Protein AF-A0A7S1QKB8-F1 (afdb_monomer)

Radius of gyration: 20.3 Å; Cα contacts (8 Å, |Δi|>4): 261; chains: 1; bounding box: 49×47×56 Å

Organism: Neobodo designis (NCBI:txid312471)

Structure (mmCIF, N/CA/C/O backbone):
data_AF-A0A7S1QKB8-F1
#
_entry.id   AF-A0A7S1QKB8-F1
#
loop_
_atom_site.group_PDB
_atom_site.id
_atom_site.type_symbol
_atom_site.label_atom_id
_atom_site.label_alt_id
_atom_site.label_comp_id
_atom_site.label_asym_id
_atom_site.label_entity_id
_atom_site.label_seq_id
_atom_site.pdbx_PDB_ins_code
_atom_site.Cartn_x
_atom_site.Cartn_y
_atom_site.Cartn_z
_atom_site.occupancy
_atom_site.B_iso_or_equiv
_atom_site.auth_seq_id
_atom_site.auth_comp_id
_atom_site.auth_asym_id
_atom_site.auth_atom_id
_atom_site.pdbx_PDB_model_num
ATOM 1 N N . ALA A 1 1 ? -17.100 -0.215 29.763 1.00 61.41 1 ALA A N 1
ATOM 2 C CA . ALA A 1 1 ? -16.813 -0.882 28.473 1.00 61.41 1 ALA A CA 1
ATOM 3 C C . ALA A 1 1 ? -16.589 0.128 27.343 1.00 61.41 1 ALA A C 1
ATOM 5 O O . ALA A 1 1 ? -15.491 0.158 26.810 1.00 61.41 1 ALA A O 1
ATOM 6 N N . ALA A 1 2 ? -17.554 1.006 27.031 1.00 66.56 2 ALA A N 1
ATOM 7 C CA . ALA A 1 2 ? -17.442 1.973 25.924 1.00 66.56 2 ALA A CA 1
ATOM 8 C C . ALA A 1 2 ? -16.214 2.905 25.985 1.00 66.56 2 ALA A C 1
ATOM 10 O O . ALA A 1 2 ? -15.484 3.020 25.007 1.00 66.56 2 ALA A O 1
ATOM 11 N N . GLN A 1 3 ? -15.936 3.510 27.147 1.00 75.00 3 GLN A N 1
ATOM 12 C CA . GLN A 1 3 ? -14.772 4.393 27.328 1.00 75.00 3 GLN A CA 1
ATOM 13 C C . GLN A 1 3 ? -13.430 3.658 27.172 1.00 75.00 3 GLN A C 1
ATOM 15 O O . GLN A 1 3 ? -12.473 4.226 26.660 1.00 75.00 3 GLN A O 1
ATOM 20 N N . PHE A 1 4 ? -13.371 2.382 27.570 1.00 78.75 4 PHE A N 1
ATOM 21 C CA . PHE A 1 4 ? -12.178 1.551 27.406 1.00 78.75 4 PHE A CA 1
ATOM 22 C C . PHE A 1 4 ? -11.935 1.213 25.930 1.00 78.75 4 PHE A C 1
ATOM 24 O O . PHE A 1 4 ? -10.825 1.398 25.445 1.00 78.75 4 PHE A O 1
ATOM 31 N N . GLY A 1 5 ? -12.977 0.799 25.198 1.00 78.62 5 GLY A N 1
ATOM 32 C CA . GLY A 1 5 ? -12.878 0.525 23.761 1.00 78.62 5 GLY A CA 1
ATOM 33 C C . GLY A 1 5 ? -12.417 1.747 22.961 1.00 78.62 5 GLY A C 1
ATOM 34 O O . GLY A 1 5 ? -11.495 1.638 22.158 1.00 78.62 5 GLY A O 1
ATOM 35 N N . ALA A 1 6 ? -12.973 2.927 23.257 1.00 79.81 6 ALA A N 1
ATOM 36 C CA . ALA A 1 6 ? -12.565 4.181 22.622 1.00 79.81 6 ALA A CA 1
ATOM 37 C C . ALA A 1 6 ? -11.101 4.561 22.929 1.00 79.81 6 ALA A C 1
ATOM 39 O O . ALA A 1 6 ? -10.380 5.027 22.045 1.00 79.81 6 ALA A O 1
ATOM 40 N N . ALA A 1 7 ? -10.638 4.340 24.165 1.00 84.19 7 ALA A N 1
ATOM 41 C CA . ALA A 1 7 ? -9.249 4.592 24.545 1.00 84.19 7 ALA A CA 1
ATOM 42 C C . ALA A 1 7 ? -8.274 3.644 23.825 1.00 84.19 7 ALA A C 1
ATOM 44 O O . ALA A 1 7 ? -7.260 4.094 23.293 1.00 84.19 7 ALA A O 1
ATOM 45 N N . VAL A 1 8 ? -8.606 2.348 23.759 1.00 86.31 8 VAL A N 1
ATOM 46 C CA . VAL A 1 8 ? -7.821 1.339 23.026 1.00 86.31 8 VAL A CA 1
ATOM 47 C C . VAL A 1 8 ? -7.731 1.703 21.548 1.00 86.31 8 VAL A C 1
ATOM 49 O O . VAL A 1 8 ? -6.644 1.695 20.978 1.00 86.31 8 VAL A O 1
ATOM 52 N N . GLU A 1 9 ? -8.852 2.071 20.933 1.00 85.69 9 GLU A N 1
ATOM 53 C CA . GLU A 1 9 ? -8.888 2.447 19.524 1.00 85.69 9 GLU A CA 1
ATOM 54 C C . GLU A 1 9 ? -8.059 3.701 19.228 1.00 85.69 9 GLU A C 1
ATOM 56 O O . GLU A 1 9 ? -7.285 3.711 18.274 1.00 85.69 9 GLU A O 1
ATOM 61 N N . THR A 1 10 ? -8.153 4.728 20.073 1.00 87.75 10 THR A N 1
ATOM 62 C CA . THR A 1 10 ? -7.391 5.975 19.901 1.00 87.75 10 THR A CA 1
ATOM 63 C C . THR A 1 10 ? -5.882 5.741 20.014 1.00 87.75 10 THR A C 1
ATOM 65 O O . THR A 1 10 ? -5.106 6.365 19.294 1.00 87.75 10 THR A O 1
ATOM 68 N N . LEU A 1 11 ? -5.456 4.822 20.886 1.00 88.62 11 LEU A N 1
ATOM 69 C CA . LEU A 1 11 ? -4.048 4.455 21.042 1.00 88.62 11 LEU A CA 1
ATOM 70 C C . LEU A 1 11 ? -3.543 3.604 19.865 1.00 88.62 11 LEU A C 1
ATOM 72 O O . LEU A 1 11 ? -2.417 3.778 19.403 1.00 88.62 11 LEU A O 1
ATOM 76 N N . TYR A 1 12 ? -4.370 2.672 19.386 1.00 90.94 12 TYR A N 1
ATOM 77 C CA . TYR A 1 12 ? -3.955 1.664 18.412 1.00 90.94 12 TYR A CA 1
ATOM 78 C C . TYR A 1 12 ? -4.098 2.126 16.953 1.00 90.94 12 TYR A C 1
ATOM 80 O O . TYR A 1 12 ? -3.331 1.701 16.088 1.00 90.94 12 TYR A O 1
ATOM 88 N N . ALA A 1 13 ? -5.048 3.018 16.655 1.00 90.50 13 ALA A N 1
ATOM 89 C CA . ALA A 1 13 ? -5.301 3.492 15.295 1.00 90.50 13 ALA A CA 1
ATOM 90 C C . ALA A 1 13 ? -4.084 4.172 14.634 1.00 90.50 13 ALA A C 1
ATOM 92 O O . ALA A 1 13 ? -3.812 3.836 13.478 1.00 90.50 13 ALA A O 1
ATOM 93 N N . PRO A 1 14 ? -3.294 5.035 15.310 1.00 92.38 14 PRO A N 1
ATOM 94 C CA . PRO A 1 14 ? -2.086 5.616 14.719 1.00 92.38 14 PRO A CA 1
ATOM 95 C C . PRO A 1 14 ? -1.031 4.565 14.372 1.00 92.38 14 PRO A C 1
ATOM 97 O O . PRO A 1 14 ? -0.435 4.623 13.296 1.00 92.38 14 PRO A O 1
ATOM 100 N N . LEU A 1 15 ? -0.843 3.571 15.249 1.00 92.88 15 LEU A N 1
ATOM 101 C CA . LEU A 1 15 ? 0.088 2.466 15.024 1.00 92.88 15 LEU A CA 1
ATOM 102 C C . LEU A 1 15 ? -0.322 1.652 13.793 1.00 92.88 15 LEU A C 1
ATOM 104 O O . LEU A 1 15 ? 0.501 1.397 12.917 1.00 92.88 15 LEU A O 1
ATOM 108 N N . LEU A 1 16 ? -1.605 1.294 13.696 1.00 92.19 16 LEU A N 1
ATOM 109 C CA . LEU A 1 16 ? -2.135 0.534 12.567 1.00 92.19 16 LEU A CA 1
ATOM 110 C C . LEU A 1 16 ? -2.110 1.341 11.260 1.00 92.19 16 LEU A C 1
ATOM 112 O O . LEU A 1 16 ? -1.826 0.781 10.203 1.00 92.19 16 LEU A O 1
ATOM 116 N N . THR A 1 17 ? -2.357 2.651 11.325 1.00 93.75 17 THR A N 1
ATOM 117 C CA . THR A 1 17 ? -2.274 3.571 10.177 1.00 93.75 17 THR A CA 1
ATOM 118 C C . THR A 1 17 ? -0.847 3.620 9.634 1.00 93.75 17 THR A C 1
ATOM 120 O O . THR A 1 17 ? -0.633 3.406 8.440 1.00 93.75 17 THR A O 1
ATOM 123 N N . LEU A 1 18 ? 0.142 3.831 10.508 1.00 93.50 18 LEU A N 1
ATOM 124 C CA . LEU A 1 18 ? 1.553 3.856 10.123 1.00 93.50 18 LEU A CA 1
ATOM 125 C C . LEU A 1 18 ? 2.015 2.498 9.583 1.00 93.50 18 LEU A C 1
ATOM 127 O O . LEU A 1 18 ? 2.638 2.440 8.523 1.00 93.50 18 LEU A O 1
ATOM 131 N N . TYR A 1 19 ? 1.668 1.407 10.272 1.00 93.56 19 TYR A N 1
ATOM 132 C CA . TYR A 1 19 ? 1.969 0.050 9.818 1.00 93.56 19 TYR A CA 1
ATOM 133 C C . TYR A 1 19 ? 1.382 -0.218 8.428 1.00 93.56 19 TYR A C 1
ATOM 135 O O . TYR A 1 19 ? 2.083 -0.742 7.563 1.00 93.56 19 TYR A O 1
ATOM 143 N N . THR A 1 20 ? 0.129 0.176 8.189 1.00 94.12 20 THR A N 1
ATOM 144 C CA . THR A 1 20 ? -0.532 -0.016 6.893 1.00 94.12 20 THR A CA 1
ATOM 145 C C . THR A 1 20 ? 0.195 0.754 5.795 1.00 94.12 20 THR A C 1
ATOM 147 O O . THR A 1 20 ? 0.503 0.172 4.762 1.00 94.12 20 THR A O 1
ATOM 150 N N . LEU A 1 21 ? 0.551 2.023 6.026 1.00 93.62 21 LEU A N 1
ATOM 151 C CA . LEU A 1 21 ? 1.301 2.824 5.050 1.00 93.62 21 LEU A CA 1
ATOM 152 C C . LEU A 1 21 ? 2.631 2.173 4.671 1.00 93.62 21 LEU A C 1
ATOM 154 O O . LEU A 1 21 ? 2.908 1.976 3.489 1.00 93.62 21 LEU A O 1
ATOM 158 N N . VAL A 1 22 ? 3.433 1.806 5.673 1.00 91.81 22 VAL A N 1
ATOM 159 C CA . VAL A 1 22 ? 4.754 1.202 5.454 1.00 91.81 22 VAL A CA 1
ATOM 160 C C . VAL A 1 22 ? 4.622 -0.145 4.751 1.00 91.81 22 VAL A C 1
ATOM 162 O O . VAL A 1 22 ? 5.329 -0.405 3.777 1.00 91.81 22 VAL A O 1
ATOM 165 N N . THR A 1 23 ? 3.704 -0.994 5.212 1.00 91.25 23 THR A N 1
ATOM 166 C CA . THR A 1 23 ? 3.543 -2.358 4.698 1.00 91.25 23 THR A CA 1
ATOM 167 C C . THR A 1 23 ? 3.002 -2.359 3.279 1.00 91.25 23 THR A C 1
ATOM 169 O O . THR A 1 23 ? 3.515 -3.099 2.447 1.00 91.25 23 THR A O 1
ATOM 172 N N . VAL A 1 24 ? 2.013 -1.517 2.970 1.00 92.50 24 VAL A N 1
ATOM 173 C CA . VAL A 1 24 ? 1.445 -1.424 1.620 1.00 92.50 24 VAL A CA 1
ATOM 174 C C . VAL A 1 24 ? 2.463 -0.842 0.646 1.00 92.50 24 VAL A C 1
ATOM 176 O O . VAL A 1 24 ? 2.688 -1.435 -0.405 1.00 92.50 24 VAL A O 1
ATOM 179 N N . ALA A 1 25 ? 3.141 0.254 1.001 1.00 9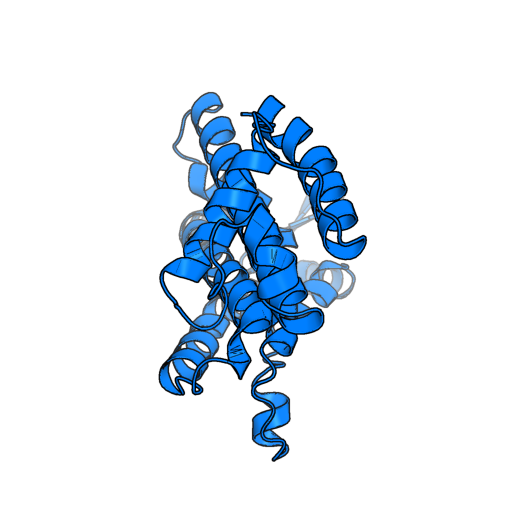1.88 25 ALA A N 1
ATOM 180 C CA . ALA A 1 25 ? 4.175 0.833 0.145 1.00 91.88 25 ALA A CA 1
ATOM 181 C C . ALA A 1 25 ? 5.311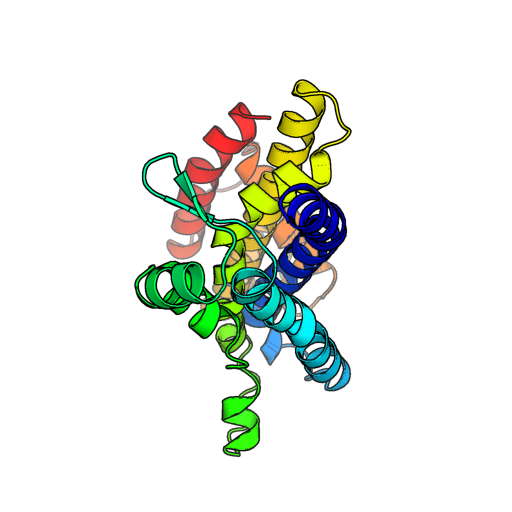 -0.168 -0.128 1.00 91.88 25 ALA A C 1
ATOM 183 O O . ALA A 1 25 ? 5.737 -0.341 -1.270 1.00 91.88 25 ALA A O 1
ATOM 184 N N . THR A 1 26 ? 5.749 -0.879 0.914 1.00 89.75 26 THR A N 1
ATOM 185 C CA . THR A 1 26 ? 6.796 -1.902 0.805 1.00 89.75 26 THR A CA 1
ATOM 186 C C . THR A 1 26 ? 6.323 -3.103 -0.011 1.00 89.75 26 THR A C 1
ATOM 188 O O . THR A 1 26 ? 7.080 -3.604 -0.834 1.00 89.75 26 THR A O 1
ATOM 191 N N . ALA A 1 27 ? 5.077 -3.551 0.159 1.00 89.50 27 ALA A N 1
ATOM 192 C CA . ALA A 1 27 ? 4.502 -4.640 -0.626 1.00 89.50 27 ALA A CA 1
ATOM 193 C C . ALA A 1 27 ? 4.426 -4.289 -2.118 1.00 89.50 27 ALA A C 1
ATOM 195 O O . ALA A 1 27 ? 4.819 -5.105 -2.946 1.00 89.50 27 ALA A O 1
ATOM 196 N N . CYS A 1 28 ? 3.990 -3.074 -2.467 1.00 91.31 28 CYS A N 1
ATOM 197 C CA . CYS A 1 28 ? 3.972 -2.603 -3.854 1.00 91.31 28 CYS A CA 1
ATOM 198 C C . CYS A 1 28 ? 5.380 -2.556 -4.453 1.00 91.31 28 CYS A C 1
ATOM 200 O O . CYS A 1 28 ? 5.601 -3.043 -5.562 1.00 91.31 28 CYS A O 1
ATOM 202 N N . TYR A 1 29 ? 6.341 -2.023 -3.698 1.00 90.00 29 TYR A N 1
ATOM 203 C CA . TYR A 1 29 ? 7.729 -1.944 -4.137 1.00 90.00 29 TYR A CA 1
ATOM 204 C C . TYR A 1 29 ? 8.347 -3.335 -4.332 1.00 90.00 29 TYR A C 1
ATOM 206 O O . TYR A 1 29 ? 8.915 -3.616 -5.384 1.00 90.00 29 TYR A O 1
ATOM 214 N N . LEU A 1 30 ? 8.188 -4.243 -3.364 1.00 86.88 30 LEU A N 1
ATOM 215 C CA . LEU A 1 30 ? 8.680 -5.619 -3.472 1.00 86.88 30 LEU A CA 1
ATOM 216 C C . LEU A 1 30 ? 7.989 -6.388 -4.602 1.00 86.88 30 LEU A C 1
ATOM 218 O O . LEU A 1 30 ? 8.645 -7.164 -5.290 1.00 86.88 30 LEU A O 1
ATOM 222 N N . ALA A 1 31 ? 6.698 -6.162 -4.847 1.00 87.19 31 ALA A N 1
ATOM 223 C CA . ALA A 1 31 ? 6.019 -6.745 -5.999 1.00 87.19 31 ALA A CA 1
ATOM 224 C C . ALA A 1 31 ? 6.639 -6.279 -7.325 1.00 87.19 31 ALA A C 1
ATOM 226 O O . ALA A 1 31 ? 6.756 -7.079 -8.253 1.00 87.19 31 ALA A O 1
ATOM 227 N N . ALA A 1 32 ? 7.070 -5.017 -7.399 1.00 89.00 32 ALA A N 1
ATOM 228 C CA . ALA A 1 32 ? 7.657 -4.440 -8.600 1.00 89.00 32 ALA A CA 1
ATOM 229 C C . ALA A 1 32 ? 9.114 -4.853 -8.851 1.00 89.00 32 ALA A C 1
ATOM 231 O O . ALA A 1 32 ? 9.460 -5.212 -9.976 1.00 89.00 32 ALA A O 1
ATOM 232 N N . VAL A 1 33 ? 9.962 -4.799 -7.819 1.00 87.19 33 VAL A N 1
ATOM 233 C CA . VAL A 1 33 ? 11.425 -4.937 -7.962 1.00 87.19 33 VAL A CA 1
ATOM 234 C C . VAL A 1 33 ? 12.065 -5.933 -6.989 1.00 87.19 33 VAL A C 1
ATOM 236 O O . VAL A 1 33 ? 13.287 -6.028 -6.927 1.00 87.19 33 VAL A O 1
ATOM 239 N N . GLY A 1 34 ? 11.274 -6.679 -6.213 1.00 77.38 34 GLY A N 1
ATOM 240 C CA . GLY A 1 34 ? 11.772 -7.538 -5.130 1.00 77.38 34 GLY A CA 1
ATOM 241 C C . GLY A 1 34 ? 12.642 -8.720 -5.568 1.00 77.38 34 GLY A C 1
ATOM 242 O O . GLY A 1 34 ? 13.366 -9.262 -4.744 1.00 77.38 34 GLY A O 1
ATOM 243 N N . ASP A 1 35 ? 12.607 -9.094 -6.843 1.00 77.25 35 ASP A N 1
ATOM 244 C CA . ASP A 1 35 ? 13.468 -10.114 -7.452 1.00 77.25 35 ASP A CA 1
ATOM 245 C C . ASP A 1 35 ? 14.702 -9.534 -8.163 1.00 77.25 35 ASP A C 1
ATOM 247 O O . ASP A 1 35 ? 15.571 -10.288 -8.594 1.00 77.25 35 ASP A O 1
ATOM 251 N N . LEU A 1 36 ? 14.786 -8.206 -8.288 1.00 74.94 36 LEU A N 1
ATOM 252 C CA . LEU A 1 36 ? 15.937 -7.508 -8.868 1.00 74.94 36 LEU A CA 1
ATOM 253 C C . LEU A 1 36 ? 17.012 -7.203 -7.822 1.00 74.94 36 LEU A C 1
ATOM 255 O O . LEU A 1 36 ? 18.189 -7.083 -8.155 1.00 74.94 36 LEU A O 1
ATOM 259 N N . ASP A 1 37 ? 16.611 -7.050 -6.562 1.00 71.19 37 ASP A N 1
ATOM 260 C CA . ASP A 1 37 ? 17.528 -6.885 -5.442 1.00 71.19 37 ASP A CA 1
ATOM 261 C C . ASP A 1 37 ? 17.771 -8.236 -4.751 1.00 71.19 37 ASP A C 1
ATOM 263 O O . ASP A 1 37 ? 16.839 -9.031 -4.607 1.00 71.19 37 ASP A O 1
ATOM 267 N N . PRO A 1 38 ? 18.996 -8.511 -4.264 1.00 64.75 38 PRO A N 1
ATOM 268 C CA . PRO A 1 38 ? 19.230 -9.690 -3.444 1.00 64.75 38 PRO A CA 1
ATOM 269 C C . PRO A 1 38 ? 18.310 -9.651 -2.214 1.00 64.75 38 PRO A C 1
ATOM 271 O O . PRO A 1 38 ? 18.172 -8.590 -1.591 1.00 64.75 38 PRO A O 1
ATOM 274 N N . PRO A 1 39 ? 17.688 -10.784 -1.834 1.00 64.25 39 PRO A N 1
ATOM 275 C CA . PRO A 1 39 ? 16.754 -10.816 -0.723 1.00 64.25 39 PRO A CA 1
ATOM 276 C C . PRO A 1 39 ? 17.467 -10.393 0.561 1.00 64.25 39 PRO A C 1
ATOM 278 O O . PRO A 1 39 ? 18.337 -11.093 1.082 1.00 64.25 39 PRO A O 1
ATOM 281 N N . VAL A 1 40 ? 17.080 -9.239 1.103 1.00 67.25 40 VAL A N 1
ATOM 282 C CA . VAL A 1 40 ? 17.522 -8.816 2.430 1.00 67.25 40 VAL A CA 1
ATOM 283 C C . VAL A 1 40 ? 16.716 -9.635 3.432 1.00 67.25 40 VAL A C 1
ATOM 285 O O . VAL A 1 40 ? 15.615 -9.248 3.810 1.00 67.25 40 VAL A O 1
ATOM 288 N N . GLN A 1 41 ? 17.238 -10.790 3.852 1.00 69.50 41 GLN A N 1
ATOM 289 C CA . GLN A 1 41 ? 16.569 -11.678 4.819 1.00 69.50 41 GLN A CA 1
ATOM 290 C C . GLN A 1 41 ? 16.086 -10.918 6.069 1.00 69.50 41 GLN A C 1
ATOM 292 O O . GLN A 1 41 ? 14.993 -11.171 6.572 1.00 69.50 41 GLN A O 1
ATOM 297 N N . GLY A 1 42 ? 16.853 -9.916 6.517 1.00 73.62 42 GLY A N 1
ATOM 298 C CA . GLY A 1 42 ? 16.467 -9.034 7.621 1.00 73.62 42 GLY A CA 1
ATOM 299 C C . GLY A 1 42 ? 15.181 -8.236 7.370 1.00 73.62 42 GLY A C 1
ATOM 300 O O . GLY A 1 42 ? 14.407 -8.043 8.302 1.00 73.62 42 GLY A O 1
ATOM 301 N N . LEU A 1 43 ? 14.903 -7.827 6.127 1.00 77.38 43 LEU A N 1
ATOM 302 C CA . LEU A 1 43 ? 13.659 -7.142 5.767 1.00 77.38 43 LEU A CA 1
ATOM 303 C C . LEU A 1 43 ? 12.463 -8.094 5.862 1.00 77.38 43 LEU A C 1
ATOM 305 O O . LEU A 1 43 ? 11.441 -7.718 6.424 1.00 77.38 43 LEU A O 1
ATOM 309 N N . VAL A 1 44 ? 12.595 -9.331 5.374 1.00 74.00 44 VAL A N 1
ATOM 310 C CA . VAL A 1 44 ? 11.524 -10.342 5.457 1.00 74.00 44 VAL A CA 1
ATOM 311 C C . VAL A 1 44 ? 11.179 -10.643 6.916 1.00 74.00 44 VAL A C 1
ATOM 313 O O . VAL A 1 44 ? 10.008 -10.618 7.290 1.00 74.00 44 VAL A O 1
ATOM 316 N N . ILE A 1 45 ? 12.196 -10.845 7.762 1.00 77.38 45 ILE A N 1
ATOM 317 C CA . ILE A 1 45 ? 12.014 -11.089 9.201 1.00 77.38 45 ILE A CA 1
ATOM 318 C C . ILE A 1 45 ? 11.379 -9.874 9.887 1.00 77.38 45 ILE A C 1
ATOM 320 O O . ILE A 1 45 ? 10.437 -10.036 10.662 1.00 77.38 45 ILE A O 1
ATOM 324 N N . ALA A 1 46 ? 11.852 -8.658 9.595 1.00 82.62 46 ALA A N 1
ATOM 325 C CA . ALA A 1 46 ? 11.289 -7.436 10.166 1.00 82.62 46 ALA A CA 1
ATOM 326 C C . ALA A 1 46 ? 9.815 -7.259 9.777 1.00 82.62 46 ALA A C 1
ATOM 328 O O . ALA A 1 46 ? 8.979 -6.976 10.630 1.00 82.62 46 ALA A O 1
ATOM 329 N N . LEU A 1 47 ? 9.477 -7.483 8.506 1.00 82.12 47 LEU A N 1
ATOM 330 C CA . LEU A 1 47 ? 8.102 -7.400 8.025 1.00 82.12 47 LEU A CA 1
ATOM 331 C C . LEU A 1 47 ? 7.208 -8.489 8.634 1.00 82.12 47 LEU A C 1
ATOM 333 O O . LEU A 1 47 ? 6.067 -8.207 8.983 1.00 82.12 47 LEU A O 1
ATOM 337 N N . PHE A 1 48 ? 7.716 -9.711 8.807 1.00 82.69 48 PHE A N 1
ATOM 338 C CA . PHE A 1 48 ? 6.997 -10.776 9.508 1.00 82.69 48 PHE A CA 1
ATOM 339 C C . PHE A 1 48 ? 6.748 -10.425 10.983 1.00 82.69 48 PHE A C 1
ATOM 341 O O . PHE A 1 48 ? 5.645 -10.616 11.487 1.00 82.69 48 PHE A O 1
ATOM 348 N N . ALA A 1 49 ? 7.735 -9.848 11.675 1.00 86.50 49 ALA A N 1
ATOM 349 C CA . ALA A 1 49 ? 7.560 -9.381 13.049 1.00 86.50 49 ALA A CA 1
ATOM 350 C C . ALA A 1 49 ? 6.502 -8.267 13.148 1.00 86.50 49 ALA A C 1
ATOM 352 O O . ALA A 1 49 ? 5.726 -8.227 14.103 1.00 86.50 49 ALA A O 1
ATOM 353 N N . LEU A 1 50 ? 6.430 -7.386 12.146 1.00 88.19 50 LEU A N 1
ATOM 354 C CA . LEU A 1 50 ? 5.418 -6.332 12.089 1.00 88.19 50 LEU A CA 1
ATOM 355 C C . LEU A 1 50 ? 3.998 -6.870 11.837 1.00 88.19 50 LEU A C 1
ATOM 357 O O . LEU A 1 50 ? 3.042 -6.236 12.279 1.00 88.19 50 LEU A O 1
ATOM 361 N N . ASP A 1 51 ? 3.830 -8.051 11.230 1.00 89.19 51 ASP A N 1
ATOM 362 C CA . ASP A 1 51 ? 2.512 -8.682 11.026 1.00 89.19 51 ASP A CA 1
ATOM 363 C C . ASP A 1 51 ? 1.805 -9.063 12.349 1.00 89.19 51 ASP A C 1
ATOM 365 O O . ASP A 1 51 ? 0.597 -9.316 12.368 1.00 89.19 51 ASP A O 1
ATOM 369 N N . VAL A 1 52 ? 2.502 -9.004 13.491 1.00 90.62 52 VAL A N 1
ATOM 370 C CA . VAL A 1 52 ? 1.885 -9.098 14.828 1.00 90.62 52 VAL A CA 1
ATOM 371 C C . VAL A 1 52 ? 0.914 -7.934 15.092 1.00 90.62 52 VAL A C 1
ATOM 373 O O . VAL A 1 52 ? -0.085 -8.108 15.795 1.00 90.62 52 VAL A O 1
ATOM 376 N N . ILE A 1 53 ? 1.151 -6.756 14.501 1.00 92.06 53 ILE A N 1
ATOM 377 C CA . ILE A 1 53 ? 0.294 -5.570 14.652 1.00 92.06 53 ILE A CA 1
ATOM 378 C C . ILE A 1 53 ? -1.130 -5.850 14.137 1.00 92.06 53 ILE A C 1
ATOM 380 O O . ILE A 1 53 ? -2.064 -5.853 14.946 1.00 92.06 53 ILE A O 1
ATOM 384 N N . PRO A 1 54 ? -1.358 -6.159 12.846 1.00 90.94 54 PRO A N 1
ATOM 385 C CA . PRO A 1 54 ? -2.706 -6.423 12.349 1.00 90.94 54 PRO A CA 1
ATOM 386 C C . PRO A 1 54 ? -3.325 -7.676 12.986 1.00 90.94 54 PRO A C 1
ATOM 388 O O . PRO A 1 54 ? -4.543 -7.730 13.154 1.00 90.94 54 PRO A O 1
ATOM 391 N N . LEU A 1 55 ? -2.519 -8.663 13.403 1.00 92.62 55 LEU A N 1
ATOM 392 C CA . LEU A 1 55 ? -3.028 -9.830 14.126 1.00 92.62 55 LEU A CA 1
ATOM 393 C C . LEU A 1 55 ? -3.641 -9.416 15.470 1.00 92.62 55 LEU A C 1
ATOM 395 O O . LEU A 1 55 ? -4.771 -9.785 15.792 1.00 92.62 55 LEU A O 1
ATOM 399 N N . SER A 1 56 ? -2.921 -8.603 16.244 1.00 92.06 56 SER A N 1
ATOM 400 C CA . SER A 1 56 ? -3.439 -8.085 17.511 1.00 92.06 56 SER A CA 1
ATOM 401 C C . SER A 1 56 ? -4.623 -7.132 17.313 1.00 92.06 56 SER A C 1
ATOM 403 O O . SER A 1 56 ? -5.550 -7.161 18.119 1.00 92.06 56 SER A O 1
ATOM 405 N N . TRP A 1 57 ? -4.687 -6.389 16.202 1.00 90.94 57 TRP A N 1
ATOM 406 C CA . TRP A 1 57 ? -5.880 -5.622 15.827 1.00 90.94 57 TRP A CA 1
ATOM 407 C C . TRP A 1 57 ? -7.122 -6.509 15.653 1.00 90.94 57 TRP A C 1
ATOM 409 O O . TRP A 1 57 ? -8.187 -6.197 16.188 1.00 90.94 57 TRP A O 1
ATOM 419 N N . VAL A 1 58 ? -7.001 -7.642 14.956 1.00 90.81 58 VAL A N 1
ATOM 420 C CA . VAL A 1 58 ? -8.104 -8.607 14.805 1.00 90.81 58 VAL A CA 1
ATOM 421 C C . VAL A 1 58 ? -8.543 -9.172 16.156 1.00 90.81 58 VAL A C 1
ATOM 423 O O . VAL A 1 58 ? -9.742 -9.246 16.434 1.00 90.81 58 VAL A O 1
ATOM 426 N N . LEU A 1 59 ? -7.595 -9.495 17.038 1.00 90.56 59 LEU A N 1
AT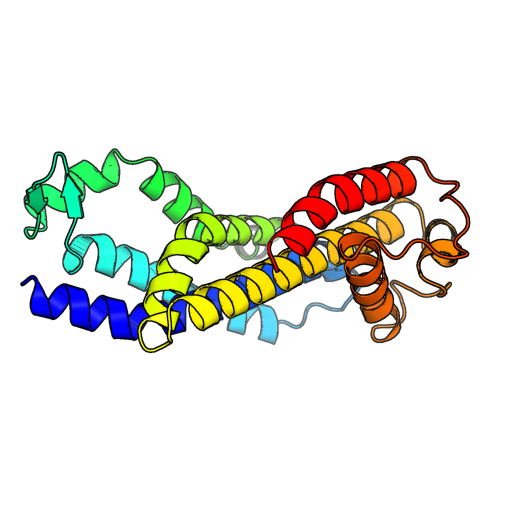OM 427 C CA . LEU A 1 59 ? -7.916 -9.933 18.398 1.00 90.56 59 LEU A CA 1
ATOM 428 C C . LEU A 1 59 ? -8.672 -8.851 19.183 1.00 90.56 59 LEU A C 1
ATOM 430 O O . LEU A 1 59 ? -9.679 -9.154 19.828 1.00 90.56 59 LEU A O 1
ATOM 434 N N . LEU A 1 60 ? -8.242 -7.589 19.098 1.00 88.88 60 LEU A N 1
ATOM 435 C CA . LEU A 1 60 ? -8.906 -6.454 19.748 1.00 88.88 60 LEU A CA 1
ATOM 436 C C . LEU A 1 60 ? -10.318 -6.211 19.198 1.00 88.88 60 LEU A C 1
ATOM 438 O O . LEU A 1 60 ? -11.235 -5.974 19.987 1.00 88.88 60 LEU A O 1
ATOM 442 N N . LYS A 1 61 ? -10.533 -6.361 17.882 1.00 85.62 61 LYS A N 1
ATOM 443 C CA . LYS A 1 61 ? -11.866 -6.281 17.250 1.00 85.62 61 LYS A CA 1
ATOM 444 C C . LYS A 1 61 ? -12.871 -7.261 17.848 1.00 85.62 61 LYS A C 1
ATOM 446 O O . LYS A 1 61 ? -14.046 -6.933 17.968 1.00 85.62 61 LYS A O 1
ATOM 451 N N . VAL A 1 62 ? -12.418 -8.454 18.222 1.00 85.31 62 VAL A N 1
ATOM 452 C CA . VAL A 1 62 ? -13.280 -9.506 18.779 1.00 85.31 62 VAL A CA 1
ATOM 453 C C . VAL A 1 62 ? -13.455 -9.371 20.295 1.00 85.31 62 VAL A C 1
ATOM 455 O O . VAL A 1 62 ? -14.480 -9.790 20.835 1.00 85.31 62 VAL A O 1
ATOM 458 N N . THR A 1 63 ? -12.455 -8.836 20.999 1.00 83.56 63 THR A N 1
ATOM 459 C CA . THR A 1 63 ? -12.388 -8.894 22.470 1.00 83.56 63 THR A CA 1
ATOM 460 C C . THR A 1 63 ? -12.700 -7.585 23.181 1.00 83.56 63 THR A C 1
ATOM 462 O O . THR A 1 63 ? -13.216 -7.633 24.296 1.00 83.56 63 THR A O 1
ATOM 465 N N . ALA A 1 64 ? -12.385 -6.439 22.577 1.00 77.50 64 ALA A N 1
ATOM 466 C CA . ALA A 1 64 ? -12.322 -5.160 23.284 1.00 77.50 64 ALA A CA 1
ATOM 467 C C . ALA A 1 64 ? -13.059 -4.010 22.582 1.00 77.50 64 ALA A C 1
ATOM 469 O O . ALA A 1 64 ? -13.423 -3.039 23.250 1.00 77.50 64 ALA A O 1
ATOM 470 N N . LEU A 1 65 ? -13.276 -4.092 21.266 1.00 77.88 65 LEU A N 1
ATOM 471 C CA . LEU A 1 65 ? -13.878 -3.001 20.502 1.00 77.88 65 LEU A CA 1
ATOM 472 C C . LEU A 1 65 ? -15.403 -3.144 20.392 1.00 77.88 65 LEU A C 1
ATOM 474 O O . LEU A 1 65 ? -15.900 -4.228 20.074 1.00 77.88 65 LEU A O 1
ATOM 478 N N . PRO A 1 66 ? -16.158 -2.059 20.644 1.00 75.69 66 PRO A N 1
ATOM 479 C CA . PRO A 1 66 ? -17.598 -2.062 20.451 1.00 75.69 66 PRO A CA 1
ATOM 480 C C . PRO A 1 66 ? -17.952 -2.170 18.964 1.00 75.69 66 PRO A C 1
ATOM 482 O O . PRO A 1 66 ? -17.251 -1.629 18.111 1.00 75.69 66 PRO A O 1
ATOM 485 N N . ARG A 1 67 ? -19.070 -2.832 18.648 1.00 73.81 67 ARG A N 1
ATOM 486 C CA . ARG A 1 67 ? -19.613 -2.875 17.280 1.00 73.81 67 ARG A CA 1
ATOM 487 C C . ARG A 1 67 ? -21.017 -2.323 17.221 1.00 73.81 67 ARG A C 1
ATOM 489 O O . ARG A 1 67 ? -21.891 -2.799 17.938 1.00 73.81 67 ARG A O 1
ATOM 496 N N . GLU A 1 68 ? -21.245 -1.388 16.313 1.00 74.38 68 GLU A N 1
ATOM 497 C CA . GLU A 1 68 ? -22.593 -0.944 15.991 1.00 74.38 68 GLU A CA 1
ATOM 498 C C . GLU A 1 68 ? -23.274 -1.943 15.045 1.00 74.38 68 GLU A C 1
ATOM 500 O O . GLU A 1 68 ? -22.691 -2.414 14.067 1.00 74.38 68 GLU A O 1
ATOM 505 N N . HIS A 1 69 ? -24.514 -2.307 15.355 1.00 69.69 69 HIS A N 1
ATOM 506 C CA . HIS A 1 69 ? -25.352 -3.144 14.509 1.00 69.69 69 HIS A CA 1
ATOM 507 C C . HIS A 1 69 ? -26.813 -2.737 14.680 1.00 69.69 69 HIS A C 1
ATOM 509 O O . HIS A 1 69 ? -27.348 -2.809 15.787 1.00 69.69 69 HIS A O 1
ATOM 515 N N . ASN A 1 70 ? -27.459 -2.328 13.586 1.00 72.00 70 ASN A N 1
ATOM 516 C CA . ASN A 1 70 ? -28.838 -1.825 13.579 1.00 72.00 70 ASN A CA 1
ATOM 517 C C . ASN A 1 70 ? -29.069 -0.695 14.606 1.00 72.00 70 ASN A C 1
ATOM 519 O O . ASN A 1 70 ? -30.081 -0.690 15.298 1.00 72.00 70 ASN A O 1
ATOM 523 N N . GLY A 1 71 ? -28.104 0.223 14.755 1.00 72.94 71 GLY A N 1
ATOM 524 C CA . GLY A 1 71 ? -28.170 1.333 15.717 1.00 72.94 71 GLY A CA 1
ATOM 525 C C . GLY A 1 71 ? -27.910 0.949 17.180 1.00 72.94 71 GLY A C 1
ATOM 526 O O . GLY A 1 71 ? -27.955 1.808 18.058 1.00 72.94 71 GLY A O 1
ATOM 527 N N . HIS A 1 72 ? -27.621 -0.324 17.469 1.00 74.12 72 HIS A N 1
ATOM 528 C CA . HIS A 1 72 ? -27.247 -0.786 18.804 1.00 74.12 72 HIS A CA 1
ATOM 529 C C . HIS A 1 72 ? -25.750 -1.068 18.889 1.00 74.12 72 HIS A C 1
ATOM 531 O O . HIS A 1 72 ? -25.193 -1.786 18.057 1.00 74.12 72 HIS A O 1
ATOM 537 N N . VAL A 1 73 ? -25.105 -0.547 19.933 1.00 77.25 73 VAL A N 1
ATOM 538 C CA . VAL A 1 73 ? -23.692 -0.810 20.211 1.00 77.25 73 VAL A CA 1
ATOM 539 C C . VAL A 1 73 ? -23.568 -2.072 21.061 1.00 77.25 73 VAL A C 1
ATOM 541 O O . VAL A 1 73 ? -24.027 -2.119 22.200 1.00 77.25 73 VAL A O 1
ATOM 544 N N . LEU A 1 74 ? -22.942 -3.101 20.498 1.00 77.62 74 LEU A N 1
ATOM 545 C CA . LEU A 1 74 ? -22.609 -4.342 21.182 1.00 77.62 74 LEU A CA 1
ATOM 546 C C . LEU A 1 74 ? -21.287 -4.204 21.926 1.00 77.62 74 LEU A C 1
ATOM 548 O O . LEU A 1 74 ? -20.306 -3.708 21.371 1.00 77.62 74 LEU A O 1
ATOM 552 N N . PHE A 1 75 ? -21.247 -4.732 23.148 1.00 73.31 75 PHE A N 1
ATOM 553 C CA . PHE A 1 75 ? -20.053 -4.715 23.996 1.00 73.31 75 PHE A CA 1
ATOM 554 C C . PHE A 1 75 ? -19.598 -6.109 24.431 1.00 73.31 75 PHE A C 1
ATOM 556 O O . PHE A 1 75 ? -18.481 -6.253 24.925 1.00 73.31 75 PHE A O 1
ATOM 563 N N . THR A 1 76 ? -20.444 -7.137 24.292 1.00 77.25 76 THR A N 1
ATOM 564 C CA . THR A 1 76 ? -20.116 -8.479 24.778 1.00 77.25 76 THR A CA 1
ATOM 565 C C . THR A 1 76 ? -19.504 -9.336 23.674 1.00 77.25 76 THR A C 1
ATOM 567 O O . THR A 1 76 ? -19.990 -9.394 22.543 1.00 77.25 76 THR A O 1
ATOM 570 N N . ARG A 1 77 ? -18.438 -10.070 24.012 1.00 78.12 77 ARG A N 1
ATOM 571 C CA . ARG A 1 77 ? -17.754 -10.980 23.078 1.00 78.12 77 ARG A CA 1
ATOM 572 C C . ARG A 1 77 ? -18.702 -12.018 22.464 1.00 78.12 77 ARG A C 1
ATOM 574 O O . ARG A 1 77 ? -18.551 -12.359 21.293 1.00 78.12 77 ARG A O 1
ATOM 581 N N . ALA A 1 78 ? -19.671 -12.501 23.246 1.00 83.44 78 ALA A N 1
ATOM 582 C CA . ALA A 1 78 ? -20.655 -13.494 22.815 1.00 83.44 78 ALA A CA 1
ATOM 583 C C . ALA A 1 78 ? -21.549 -12.986 21.670 1.00 83.44 78 ALA A C 1
ATOM 585 O O . ALA A 1 78 ? -21.964 -13.773 20.824 1.00 83.44 78 ALA A O 1
ATOM 586 N N . GLU A 1 79 ? -21.801 -11.678 21.605 1.00 82.56 79 GLU A N 1
ATOM 587 C CA . GLU A 1 79 ? -22.595 -11.050 20.544 1.00 82.56 79 GLU A CA 1
ATOM 588 C C . GLU A 1 79 ? -21.733 -10.606 19.356 1.00 82.56 79 GLU A C 1
ATOM 590 O O . GLU A 1 79 ? -22.162 -10.709 18.204 1.00 82.56 79 GLU A O 1
ATOM 595 N N . VAL A 1 80 ? -20.515 -10.121 19.625 1.00 84.50 80 VAL A N 1
ATOM 596 C CA . VAL A 1 80 ? -19.601 -9.590 18.602 1.00 84.50 80 VAL A CA 1
ATOM 597 C C . VAL A 1 80 ? -19.034 -10.704 17.722 1.00 84.50 80 VAL A C 1
ATOM 599 O O . VAL A 1 80 ? -19.035 -10.573 16.498 1.00 84.50 80 VAL A O 1
ATOM 602 N N . LEU A 1 81 ? -18.582 -11.815 18.315 1.00 87.44 81 LEU A N 1
ATOM 603 C CA . LEU A 1 81 ? -17.873 -12.868 17.582 1.00 87.44 81 LEU A CA 1
ATOM 604 C C . LEU A 1 81 ? -18.719 -13.512 16.463 1.00 87.44 81 LEU A C 1
ATOM 606 O O . LEU A 1 81 ? -18.242 -13.543 15.329 1.00 87.44 81 LEU A O 1
ATOM 610 N N . PRO A 1 82 ? -19.966 -13.975 16.695 1.00 87.81 82 PRO A N 1
ATOM 611 C CA . PRO A 1 82 ? -20.769 -14.583 15.631 1.00 87.81 82 PRO A CA 1
ATOM 612 C C . PRO A 1 82 ? -21.085 -13.616 14.486 1.00 87.81 82 PRO A C 1
ATOM 614 O O . PRO A 1 82 ? -21.252 -14.046 13.347 1.00 87.81 82 PRO A O 1
ATOM 617 N N . ARG A 1 83 ? -21.181 -12.312 14.776 1.00 85.31 83 ARG A N 1
ATOM 618 C CA . ARG A 1 83 ? -21.440 -11.279 13.765 1.00 85.31 83 ARG A CA 1
ATOM 619 C C . ARG A 1 83 ? -20.192 -10.971 12.951 1.00 85.31 83 ARG A C 1
ATOM 621 O O . ARG A 1 83 ? -20.289 -10.879 11.734 1.00 85.31 83 ARG A O 1
ATOM 628 N N . TYR A 1 84 ? -19.037 -10.877 13.607 1.00 86.75 84 TYR A N 1
ATOM 629 C CA . TYR A 1 84 ? -17.747 -10.740 12.938 1.00 86.75 84 TYR A CA 1
ATOM 630 C C . TYR A 1 84 ? -17.501 -11.914 11.982 1.00 86.75 84 TYR A C 1
ATOM 632 O O . TYR A 1 84 ? -17.267 -11.691 10.805 1.00 86.75 84 TYR A O 1
ATOM 640 N N . LEU A 1 85 ? -17.703 -13.159 12.427 1.00 89.19 85 LEU A N 1
ATOM 641 C CA . LEU A 1 85 ? -17.556 -14.361 11.585 1.00 89.19 85 LEU A CA 1
ATOM 642 C C . LEU A 1 85 ? -18.463 -14.399 10.345 1.00 89.19 85 LEU A C 1
ATOM 644 O O . LEU A 1 85 ? -18.189 -15.157 9.420 1.00 89.19 85 LEU A O 1
ATOM 648 N N . ARG A 1 86 ? -19.538 -13.606 10.318 1.00 89.44 86 ARG A N 1
ATOM 649 C CA . ARG A 1 86 ? -20.454 -13.493 9.174 1.00 89.44 86 ARG A CA 1
ATOM 650 C C . ARG A 1 86 ? -20.200 -12.252 8.320 1.00 89.44 86 ARG A C 1
ATOM 652 O O . ARG A 1 86 ? -20.833 -12.118 7.276 1.00 89.44 86 ARG A O 1
ATOM 659 N N . SER A 1 87 ? -19.341 -11.333 8.756 1.00 88.19 87 SER A N 1
ATOM 660 C CA . SER A 1 87 ? -19.049 -10.117 8.005 1.00 88.19 87 SER A CA 1
ATOM 661 C C . SER A 1 87 ? -17.952 -10.372 6.962 1.00 88.19 87 SER A C 1
ATOM 663 O O . SER A 1 87 ? -17.059 -11.196 7.179 1.00 88.19 87 SER A O 1
ATOM 665 N N . PRO A 1 88 ? -17.971 -9.652 5.826 1.00 88.44 88 PRO A N 1
ATOM 666 C CA . PRO A 1 88 ? -16.907 -9.751 4.823 1.00 88.44 88 PRO A CA 1
ATOM 667 C C . PRO A 1 88 ? -15.536 -9.333 5.380 1.00 88.44 88 PRO A C 1
ATOM 669 O O . PRO A 1 88 ? -14.504 -9.738 4.852 1.00 88.44 88 PRO A O 1
ATOM 672 N N . GLU A 1 89 ? -15.516 -8.572 6.476 1.00 89.00 89 GLU A N 1
ATOM 673 C CA . GLU A 1 89 ? -14.296 -8.141 7.161 1.00 89.00 89 GLU A CA 1
ATOM 674 C C . GLU A 1 89 ? -13.436 -9.314 7.629 1.00 89.00 89 GLU A C 1
ATOM 676 O O . GLU A 1 89 ? -12.217 -9.227 7.546 1.00 89.00 89 GLU A O 1
ATOM 681 N N . VAL A 1 90 ? -14.038 -10.430 8.062 1.00 89.88 90 VAL A N 1
ATOM 682 C CA . VAL A 1 90 ? -13.269 -11.630 8.438 1.00 89.88 90 VAL A CA 1
ATOM 683 C C . VAL A 1 90 ? -12.477 -12.172 7.264 1.00 89.88 90 VAL A C 1
ATOM 685 O O . VAL A 1 90 ? -11.320 -12.548 7.426 1.00 89.88 90 VAL A O 1
ATOM 688 N N . VAL A 1 91 ? -13.079 -12.193 6.075 1.00 91.94 91 VAL A N 1
ATOM 689 C CA . VAL A 1 91 ? -12.400 -12.674 4.869 1.00 91.94 91 VAL A CA 1
ATOM 690 C C . VAL A 1 91 ? -11.240 -11.743 4.526 1.00 91.94 91 VAL A C 1
ATOM 692 O O . VAL A 1 91 ? -10.129 -12.215 4.300 1.00 91.94 91 VAL A O 1
ATOM 695 N N . VAL A 1 92 ? -11.472 -10.428 4.556 1.00 93.38 92 VAL A N 1
ATOM 696 C CA . VAL A 1 92 ? -10.429 -9.417 4.320 1.00 93.38 92 VAL A CA 1
ATOM 697 C C . VAL A 1 92 ? -9.300 -9.538 5.345 1.00 93.38 92 VAL A C 1
ATOM 699 O O . VAL A 1 92 ? -8.134 -9.530 4.965 1.00 93.38 92 VAL A O 1
ATOM 702 N N . ASP A 1 93 ? -9.630 -9.700 6.628 1.00 92.31 93 ASP A N 1
ATOM 703 C CA . ASP A 1 93 ? -8.659 -9.847 7.713 1.00 92.31 93 ASP A CA 1
ATOM 704 C C . ASP A 1 93 ? -7.808 -11.104 7.552 1.00 92.31 93 ASP A C 1
ATOM 706 O O . ASP A 1 93 ? -6.586 -11.027 7.630 1.00 92.31 93 ASP A O 1
ATOM 710 N N . ILE A 1 94 ? -8.433 -12.255 7.291 1.00 92.06 94 ILE A N 1
ATOM 711 C CA . ILE A 1 94 ? -7.710 -13.511 7.074 1.00 92.06 94 ILE A CA 1
ATOM 712 C C . ILE A 1 94 ? -6.762 -13.351 5.886 1.00 92.06 94 ILE A C 1
ATOM 714 O O . ILE A 1 94 ? -5.567 -13.604 6.022 1.00 92.06 94 ILE A O 1
ATOM 718 N N . LEU A 1 95 ? -7.261 -12.873 4.743 1.00 92.81 95 LEU A N 1
ATOM 719 C CA . LEU A 1 95 ? -6.450 -12.715 3.536 1.00 92.81 95 LEU A CA 1
ATOM 720 C C . LEU A 1 95 ? -5.311 -11.704 3.718 1.00 92.81 95 LEU A C 1
ATOM 722 O O . LEU A 1 95 ? -4.214 -11.949 3.220 1.00 92.81 95 LEU A O 1
ATOM 726 N N . ALA A 1 96 ? -5.532 -10.609 4.448 1.00 91.94 96 ALA A N 1
ATOM 727 C CA . ALA A 1 96 ? -4.504 -9.615 4.752 1.00 91.94 96 ALA A CA 1
ATOM 728 C C . ALA A 1 96 ? -3.443 -10.138 5.739 1.00 91.94 96 ALA A C 1
ATOM 730 O O . ALA A 1 96 ? -2.281 -9.734 5.680 1.00 91.94 96 ALA A O 1
ATOM 731 N N . LEU A 1 97 ? -3.819 -11.030 6.658 1.00 91.44 97 LEU A N 1
ATOM 732 C CA . LEU A 1 97 ? -2.912 -11.572 7.671 1.00 91.44 97 LEU A CA 1
ATOM 733 C C . LEU A 1 97 ? -2.022 -12.696 7.156 1.00 91.44 97 LEU A C 1
ATOM 735 O O . LEU A 1 97 ? -0.926 -12.868 7.685 1.00 91.44 97 LEU A O 1
ATOM 739 N N . LEU A 1 98 ? -2.441 -13.427 6.121 1.00 89.81 98 LEU A N 1
ATOM 740 C CA . LEU A 1 98 ? -1.652 -14.536 5.590 1.00 89.81 98 LEU A CA 1
ATOM 741 C C . LEU A 1 98 ? -0.235 -14.073 5.184 1.00 89.81 98 LEU A C 1
ATOM 743 O O . LEU A 1 98 ? -0.098 -13.118 4.409 1.00 89.81 98 LEU A O 1
ATOM 747 N N . PRO A 1 99 ? 0.831 -14.724 5.687 1.00 85.94 99 PRO A N 1
ATOM 748 C CA . PRO A 1 99 ? 2.205 -14.445 5.283 1.00 85.94 99 PRO A CA 1
ATOM 749 C C . PRO A 1 99 ? 2.513 -15.206 3.986 1.00 85.94 99 PRO A C 1
ATOM 751 O O . PRO A 1 99 ? 3.263 -16.183 3.977 1.00 85.94 99 PRO A O 1
ATOM 754 N N . LEU A 1 100 ? 1.860 -14.809 2.888 1.00 85.56 100 LEU A N 1
ATOM 755 C CA . LEU A 1 100 ? 1.932 -15.522 1.605 1.00 85.56 100 LEU A CA 1
ATOM 756 C C . LEU A 1 100 ? 3.346 -15.580 1.018 1.00 85.56 100 LEU A C 1
ATOM 758 O O . LEU A 1 100 ? 3.616 -16.438 0.193 1.00 85.56 100 LEU A O 1
ATOM 762 N N . ASP A 1 101 ? 4.245 -14.697 1.438 1.00 78.62 101 ASP A N 1
ATOM 763 C CA . ASP A 1 101 ? 5.653 -14.691 1.048 1.00 78.62 101 ASP A CA 1
ATOM 764 C C . ASP A 1 101 ? 6.516 -15.688 1.834 1.00 78.62 101 ASP A C 1
ATOM 766 O O . ASP A 1 101 ? 7.563 -16.106 1.354 1.00 78.62 101 ASP A O 1
ATOM 770 N N . VAL A 1 102 ? 6.071 -16.108 3.021 1.00 78.75 102 VAL A N 1
ATOM 771 C CA . VAL A 1 102 ? 6.770 -17.107 3.845 1.00 78.75 102 VAL A CA 1
ATOM 772 C C . VAL A 1 102 ? 6.378 -18.529 3.442 1.00 78.75 102 VAL A C 1
ATOM 774 O O . VAL A 1 102 ? 7.199 -19.439 3.529 1.00 78.75 102 VAL A O 1
ATOM 777 N N . ILE A 1 103 ? 5.138 -18.736 2.980 1.00 79.31 103 ILE A N 1
ATOM 778 C CA . ILE A 1 103 ? 4.625 -20.070 2.622 1.00 79.31 103 ILE A CA 1
ATOM 779 C C . ILE A 1 103 ? 5.511 -20.766 1.568 1.00 79.31 103 ILE A C 1
ATOM 781 O O . ILE A 1 103 ? 5.937 -21.888 1.838 1.00 79.31 103 ILE A O 1
ATOM 785 N N . PRO A 1 104 ? 5.856 -20.147 0.420 1.00 75.88 104 PRO A N 1
ATOM 786 C CA . PRO A 1 104 ? 6.729 -20.772 -0.573 1.00 75.88 104 PRO A CA 1
ATOM 787 C C . PRO A 1 104 ? 8.111 -21.121 -0.013 1.00 75.88 104 PRO A C 1
ATOM 789 O O . PRO A 1 104 ? 8.598 -22.226 -0.234 1.00 75.88 104 PRO A O 1
ATOM 792 N N . VAL A 1 105 ? 8.690 -20.220 0.793 1.00 74.25 105 VAL A N 1
ATOM 793 C CA . VAL A 1 105 ? 10.003 -20.416 1.427 1.00 74.25 105 VAL A CA 1
ATOM 794 C C . VAL A 1 105 ? 9.996 -21.651 2.329 1.00 74.25 105 VAL A C 1
ATOM 796 O O . VAL A 1 105 ? 10.931 -22.448 2.299 1.00 74.25 105 VAL A O 1
ATOM 799 N N . VAL A 1 106 ? 8.924 -21.851 3.103 1.00 76.44 106 VAL A N 1
ATOM 800 C CA . VAL A 1 106 ? 8.747 -23.041 3.956 1.00 76.44 106 VAL A CA 1
ATOM 801 C C . VAL A 1 106 ? 8.530 -24.310 3.126 1.00 76.44 106 VAL A C 1
ATOM 803 O O . VAL A 1 106 ? 8.976 -25.383 3.525 1.00 76.44 106 VAL A O 1
ATOM 806 N N . LEU A 1 107 ? 7.879 -24.202 1.966 1.00 81.25 107 LEU A N 1
ATOM 807 C CA . LEU A 1 107 ? 7.647 -25.317 1.042 1.00 81.25 107 LEU A CA 1
ATOM 808 C C . LEU A 1 107 ? 8.870 -25.663 0.172 1.00 81.25 107 LEU A C 1
ATOM 810 O O . LEU A 1 107 ? 8.785 -26.564 -0.659 1.00 81.25 107 LEU A O 1
ATOM 814 N N . GLY A 1 108 ? 10.008 -24.990 0.373 1.00 71.00 108 GLY A N 1
ATOM 815 C CA . GLY A 1 108 ? 11.244 -25.235 -0.374 1.00 71.00 108 GLY A CA 1
ATOM 816 C C . GLY A 1 108 ? 11.259 -24.624 -1.776 1.00 71.00 108 GLY A C 1
ATOM 817 O O . GLY A 1 108 ? 12.177 -24.905 -2.546 1.00 71.00 108 GLY A O 1
ATOM 818 N N . ASP A 1 109 ? 10.275 -23.786 -2.107 1.00 72.75 109 ASP A N 1
ATOM 819 C CA . ASP A 1 109 ? 10.300 -22.961 -3.307 1.00 72.75 109 ASP A CA 1
ATOM 820 C C . ASP A 1 109 ? 11.167 -21.726 -3.007 1.00 72.75 109 ASP A C 1
ATOM 822 O O . ASP A 1 109 ? 10.893 -21.008 -2.037 1.00 72.75 109 ASP A O 1
ATOM 826 N N . PRO A 1 110 ? 12.214 -21.436 -3.799 1.00 59.09 110 PRO A N 1
ATOM 827 C CA . PRO A 1 110 ? 13.034 -20.240 -3.631 1.00 59.09 110 PRO A CA 1
ATOM 828 C C . PRO A 1 110 ? 12.276 -18.931 -3.899 1.00 59.09 110 PRO A C 1
ATOM 830 O O . PRO A 1 110 ? 12.934 -17.914 -4.105 1.00 59.09 110 PRO A O 1
ATOM 833 N N . ALA A 1 111 ? 10.937 -18.930 -3.923 1.00 52.56 111 ALA A N 1
ATOM 834 C CA . ALA A 1 111 ? 10.104 -17.829 -4.374 1.00 52.56 111 ALA A CA 1
ATOM 835 C C . ALA A 1 111 ? 10.383 -16.519 -3.619 1.00 52.56 111 ALA A C 1
ATOM 837 O O . ALA A 1 111 ? 9.715 -16.132 -2.663 1.00 52.56 111 ALA A O 1
ATOM 838 N N . THR A 1 112 ? 11.320 -15.760 -4.174 1.00 56.56 112 THR A N 1
ATOM 839 C CA . THR A 1 112 ? 11.594 -14.335 -3.970 1.00 56.56 112 THR A CA 1
ATOM 840 C C . THR A 1 112 ? 10.567 -13.467 -4.700 1.00 56.56 112 THR A C 1
ATOM 842 O O . THR A 1 112 ? 10.817 -12.322 -5.074 1.00 56.56 112 THR A O 1
ATOM 845 N N . HIS A 1 113 ? 9.381 -14.011 -4.947 1.00 68.62 113 HIS A N 1
ATOM 846 C CA . HIS A 1 113 ? 8.346 -13.353 -5.708 1.00 68.62 113 HIS A CA 1
ATOM 847 C C . HIS A 1 113 ? 7.587 -12.371 -4.812 1.00 68.62 113 HIS A C 1
ATOM 849 O O . HIS A 1 113 ? 6.596 -12.711 -4.169 1.00 68.62 113 HIS A O 1
ATOM 855 N N . GLY A 1 114 ? 8.039 -11.116 -4.787 1.00 69.94 114 GLY A N 1
ATOM 856 C CA . GLY A 1 114 ? 7.444 -10.069 -3.950 1.00 69.94 114 GLY A CA 1
ATOM 857 C C . GLY A 1 114 ? 5.948 -9.809 -4.193 1.00 69.94 114 GLY A C 1
ATOM 858 O O . GLY A 1 114 ? 5.302 -9.186 -3.352 1.00 69.94 114 GLY A O 1
ATOM 859 N N . TRP A 1 115 ? 5.365 -10.334 -5.281 1.00 79.75 115 TRP A N 1
ATOM 860 C CA . TRP A 1 115 ? 3.927 -10.246 -5.556 1.00 79.75 115 TRP A CA 1
ATOM 861 C C . TRP A 1 115 ? 3.063 -10.965 -4.514 1.00 79.75 115 TRP A C 1
ATOM 863 O O . TRP A 1 115 ? 1.934 -10.536 -4.279 1.00 79.75 115 TRP A O 1
ATOM 873 N N . TYR A 1 116 ? 3.581 -11.989 -3.824 1.00 82.06 116 TYR A N 1
ATOM 874 C CA . TYR A 1 116 ? 2.836 -12.672 -2.761 1.00 82.06 116 TYR A CA 1
ATOM 875 C C . TYR A 1 116 ? 2.451 -11.727 -1.614 1.00 82.06 116 TYR A C 1
ATOM 877 O O . TYR A 1 116 ? 1.381 -11.887 -1.032 1.00 82.06 116 TYR A O 1
ATOM 885 N N . ARG A 1 117 ? 3.258 -10.691 -1.333 1.00 83.06 117 ARG A N 1
ATOM 886 C CA . ARG A 1 117 ? 2.956 -9.696 -0.286 1.00 83.06 117 ARG A CA 1
ATOM 887 C C . ARG A 1 117 ? 1.885 -8.685 -0.689 1.00 83.06 117 ARG A C 1
ATOM 889 O O . ARG A 1 117 ? 1.458 -7.895 0.152 1.00 83.06 117 ARG A O 1
ATOM 896 N N . PHE A 1 118 ? 1.425 -8.683 -1.940 1.00 86.88 118 PHE A N 1
ATOM 897 C CA . PHE A 1 118 ? 0.407 -7.734 -2.390 1.00 86.88 118 PHE A CA 1
ATOM 898 C C . PHE A 1 118 ? -0.942 -7.939 -1.680 1.00 86.88 118 PHE A C 1
ATOM 900 O O . PHE A 1 118 ? -1.732 -7.004 -1.584 1.00 86.88 118 PHE A O 1
ATOM 907 N N . ASN A 1 119 ? -1.182 -9.109 -1.070 1.00 90.88 119 ASN A N 1
ATOM 908 C CA . ASN A 1 119 ? -2.330 -9.3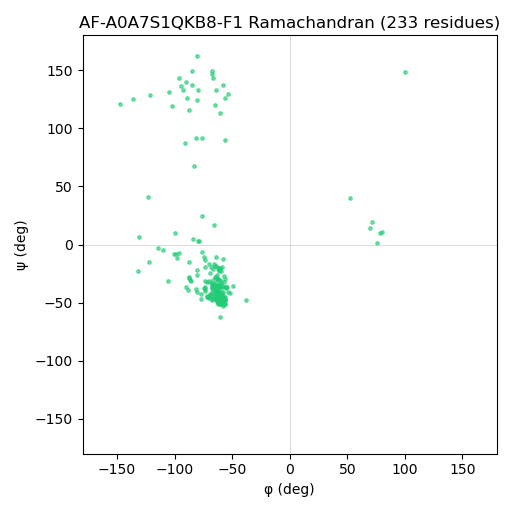26 -0.185 1.00 90.88 119 ASN A CA 1
ATOM 909 C C . ASN A 1 119 ? -2.381 -8.332 0.988 1.00 90.88 119 ASN A C 1
ATOM 911 O O . ASN A 1 119 ? -3.467 -8.002 1.458 1.00 90.88 119 ASN A O 1
ATOM 915 N N . LYS A 1 120 ? -1.237 -7.789 1.428 1.00 90.94 120 LYS A N 1
ATOM 916 C CA . LYS A 1 120 ? -1.198 -6.752 2.466 1.00 90.94 120 LYS A CA 1
ATOM 917 C C . LYS A 1 120 ? -1.873 -5.447 2.025 1.00 90.94 120 LYS A C 1
ATOM 919 O O . LYS A 1 120 ? -2.292 -4.678 2.885 1.00 90.94 120 LYS A O 1
ATOM 924 N N . ALA A 1 121 ? -2.075 -5.213 0.723 1.00 92.00 121 ALA A N 1
ATOM 925 C CA . ALA A 1 121 ? -2.884 -4.095 0.224 1.00 92.00 121 ALA A CA 1
ATOM 926 C C . ALA A 1 121 ? -4.342 -4.148 0.719 1.00 92.00 121 ALA A C 1
ATOM 928 O O . ALA A 1 121 ? -4.987 -3.108 0.829 1.00 92.00 121 ALA A O 1
ATOM 929 N N . LEU A 1 122 ? -4.847 -5.325 1.111 1.00 93.62 122 LEU A N 1
ATOM 930 C CA . LEU A 1 122 ? -6.173 -5.478 1.718 1.00 93.62 122 LEU A CA 1
ATOM 931 C C . LEU A 1 122 ? -6.316 -4.726 3.051 1.00 93.62 122 LEU A C 1
ATOM 933 O O . LEU A 1 122 ? -7.430 -4.379 3.436 1.00 93.62 122 LEU A O 1
ATOM 937 N N . LEU A 1 123 ? -5.209 -4.392 3.726 1.00 91.94 123 LEU A N 1
ATOM 938 C CA . LEU A 1 123 ? -5.219 -3.544 4.923 1.00 91.94 123 LEU A CA 1
ATOM 939 C C . LEU A 1 123 ? -5.770 -2.135 4.643 1.00 91.94 123 LEU A C 1
ATOM 941 O O . LEU A 1 123 ? -6.289 -1.488 5.556 1.00 91.94 123 LEU A O 1
ATOM 945 N N . LEU A 1 124 ? -5.735 -1.679 3.382 1.00 93.12 124 LEU A N 1
ATOM 946 C CA . LEU A 1 124 ? -6.340 -0.410 2.969 1.00 93.12 124 LEU A CA 1
ATOM 947 C C . LEU A 1 124 ? -7.850 -0.355 3.205 1.00 93.12 124 LEU A C 1
ATOM 949 O O . LEU A 1 124 ? -8.390 0.740 3.347 1.00 93.12 124 LEU A O 1
ATOM 953 N N . PHE A 1 125 ? -8.515 -1.508 3.324 1.00 90.69 125 PHE A N 1
ATOM 954 C CA . PHE A 1 125 ? -9.940 -1.592 3.635 1.00 90.69 125 PHE A CA 1
ATOM 955 C C . PHE A 1 125 ? -10.305 -0.843 4.928 1.00 90.69 125 PHE A C 1
ATOM 957 O O . PHE A 1 125 ? -11.336 -0.181 4.986 1.00 90.69 125 PHE A O 1
ATOM 964 N N . TYR A 1 126 ? -9.436 -0.884 5.946 1.00 86.06 126 TYR A N 1
ATOM 965 C CA . TYR A 1 126 ? -9.657 -0.197 7.228 1.00 86.06 126 TYR A CA 1
ATOM 966 C C . TYR A 1 126 ? -8.915 1.139 7.329 1.00 86.06 126 TYR A C 1
ATOM 968 O O . TYR A 1 126 ? -9.100 1.891 8.287 1.00 86.06 126 TYR A O 1
ATOM 976 N N . PHE A 1 127 ? -8.045 1.442 6.366 1.00 92.44 127 PHE A N 1
ATOM 977 C CA . PHE A 1 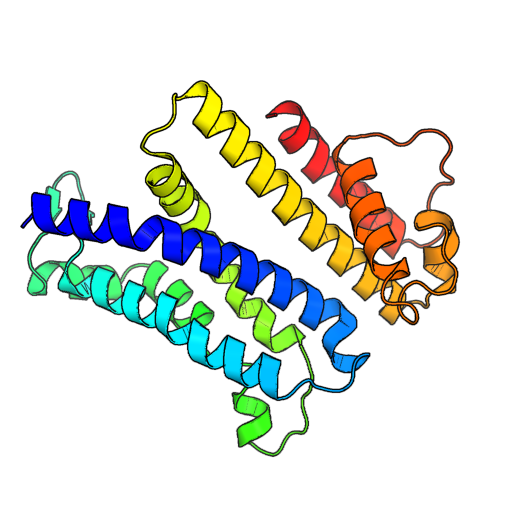127 ? -7.088 2.534 6.479 1.00 92.44 127 PHE A CA 1
ATOM 978 C C . PHE A 1 127 ? -7.759 3.901 6.619 1.00 92.44 127 PHE A C 1
ATOM 980 O O . PHE A 1 127 ? -7.361 4.684 7.476 1.00 92.44 127 PHE A O 1
ATOM 987 N N . GLY A 1 128 ? -8.809 4.174 5.839 1.00 90.62 128 GLY A N 1
ATOM 988 C CA . GLY A 1 128 ? -9.516 5.458 5.891 1.00 90.62 128 GLY A CA 1
ATOM 989 C C . GLY A 1 128 ? -10.139 5.746 7.260 1.00 90.62 128 GLY A C 1
ATOM 990 O O . GLY A 1 128 ? -10.005 6.852 7.783 1.00 90.62 128 GLY A O 1
ATOM 991 N N . GLU A 1 129 ? -10.758 4.736 7.874 1.00 89.62 129 GLU A N 1
ATOM 992 C CA . GLU A 1 129 ? -11.347 4.843 9.211 1.00 89.62 129 GLU A CA 1
ATOM 993 C C . GLU A 1 129 ? -10.266 5.102 10.271 1.00 89.62 129 GLU A C 1
ATOM 995 O O . GLU A 1 129 ? -10.385 6.017 11.086 1.00 89.62 129 GLU A O 1
ATOM 1000 N N . LYS A 1 130 ? -9.158 4.351 10.229 1.00 91.44 130 LYS A N 1
ATOM 1001 C CA . LYS A 1 130 ? -8.073 4.492 11.215 1.00 91.44 130 LYS A CA 1
ATOM 1002 C C . LYS A 1 130 ? -7.269 5.763 11.037 1.00 91.44 130 LYS A C 1
ATOM 1004 O O . LYS A 1 130 ? -6.882 6.370 12.036 1.00 91.44 130 LYS A O 1
ATOM 1009 N N . LEU A 1 131 ? -7.112 6.233 9.807 1.00 94.00 131 LEU A N 1
ATOM 1010 C CA . LEU A 1 131 ? -6.561 7.549 9.532 1.00 94.00 131 LEU A CA 1
ATOM 1011 C C . LEU A 1 131 ? -7.457 8.642 10.130 1.00 94.00 131 LEU A C 1
ATOM 1013 O O . LEU A 1 131 ? -6.952 9.542 10.795 1.00 94.00 131 LEU A O 1
ATOM 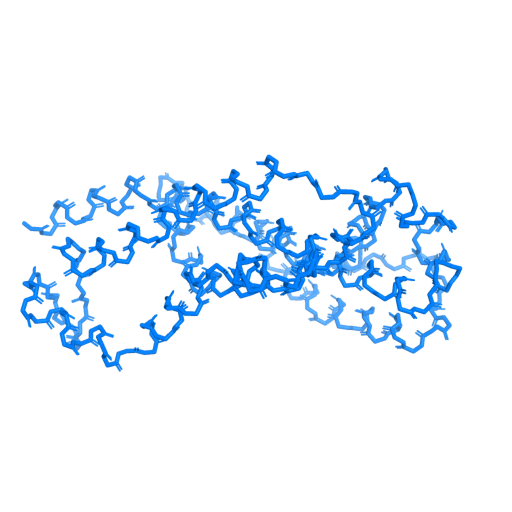1017 N N . ALA A 1 132 ? -8.781 8.541 9.984 1.00 91.56 132 ALA A N 1
ATOM 1018 C CA . ALA A 1 132 ? -9.710 9.511 10.564 1.00 91.56 132 ALA A CA 1
ATOM 1019 C C . ALA A 1 132 ? -9.631 9.564 12.102 1.00 91.56 132 ALA A C 1
ATOM 1021 O O . ALA A 1 132 ? -9.607 10.662 12.669 1.00 91.56 132 ALA A O 1
ATOM 1022 N N . VAL A 1 133 ? -9.528 8.405 12.768 1.00 91.56 133 VAL A N 1
ATOM 1023 C CA . VAL A 1 133 ? -9.299 8.319 14.224 1.00 91.56 133 VAL A CA 1
ATOM 1024 C C . VAL A 1 133 ? -7.946 8.929 14.600 1.00 91.56 133 VAL A C 1
ATOM 1026 O O . VAL A 1 133 ? -7.873 9.750 15.513 1.00 91.56 133 VAL A O 1
ATOM 1029 N N . SER A 1 134 ? -6.884 8.598 13.862 1.00 93.00 134 SER A N 1
ATOM 1030 C CA . SER A 1 134 ? -5.518 9.078 14.125 1.00 93.00 134 SER A CA 1
ATOM 1031 C C . SER A 1 134 ? -5.388 10.596 13.999 1.00 93.00 134 SER A C 1
ATOM 1033 O O . SER A 1 134 ? -4.658 11.235 14.752 1.00 93.00 134 SER A O 1
ATOM 1035 N N . LEU A 1 135 ? -6.136 11.196 13.073 1.00 92.12 135 LEU A N 1
ATOM 1036 C CA . LEU A 1 135 ? -6.198 12.644 12.879 1.00 92.12 135 LEU A CA 1
ATOM 1037 C C . LEU A 1 135 ? -7.207 13.327 13.821 1.00 92.12 135 LEU A C 1
ATOM 1039 O O . LEU A 1 135 ? -7.422 14.534 13.711 1.00 92.12 135 LEU A O 1
ATOM 1043 N N . GLY A 1 136 ? -7.825 12.583 14.746 1.00 89.56 136 GLY A N 1
ATOM 1044 C CA . GLY A 1 136 ? -8.827 13.023 15.722 1.00 89.56 136 GLY A CA 1
ATOM 1045 C C . GLY A 1 136 ? -8.608 14.419 16.331 1.00 89.56 136 GLY A C 1
ATOM 1046 O O . GLY A 1 136 ? -9.551 15.215 16.299 1.00 89.56 136 GLY A O 1
ATOM 1047 N N . PRO A 1 137 ? -7.397 14.762 16.810 1.00 90.12 137 PRO A N 1
ATOM 1048 C CA . PRO A 1 137 ? -7.117 16.055 17.446 1.00 90.12 137 PRO A CA 1
ATOM 1049 C C . PRO A 1 137 ? -7.116 17.273 16.505 1.00 90.12 137 PRO A C 1
ATOM 1051 O O . PRO A 1 137 ? -7.156 18.410 16.971 1.00 90.12 137 PRO A O 1
ATOM 1054 N N . LEU A 1 138 ? -7.027 17.071 15.187 1.00 91.62 138 LEU A N 1
ATOM 1055 C CA . LEU A 1 138 ? -6.876 18.165 14.224 1.00 91.62 138 LEU A CA 1
ATOM 1056 C C . LEU A 1 138 ? -8.213 18.852 13.904 1.00 91.62 138 LEU A C 1
ATOM 1058 O O . LEU A 1 138 ? -9.294 18.297 14.095 1.00 91.62 138 LEU A O 1
ATOM 1062 N N . ARG A 1 139 ? -8.159 20.068 13.348 1.00 94.44 139 ARG A N 1
ATOM 1063 C CA . ARG A 1 139 ? -9.357 20.756 12.833 1.00 94.44 139 ARG A CA 1
ATOM 1064 C C . ARG A 1 139 ? -9.914 20.024 11.600 1.00 94.44 139 ARG A C 1
ATOM 1066 O O . ARG A 1 139 ? -9.118 19.478 10.837 1.00 94.44 139 ARG A O 1
ATOM 1073 N N . PRO A 1 140 ? -11.237 20.045 11.337 1.00 92.69 140 PRO A N 1
ATOM 1074 C CA . PRO A 1 140 ? -11.845 19.313 10.216 1.00 92.69 140 PRO A CA 1
ATOM 1075 C C . PRO A 1 140 ? -11.211 19.601 8.847 1.00 92.69 140 PRO A C 1
ATOM 1077 O O . PRO A 1 140 ? -10.970 18.678 8.072 1.00 92.69 140 PRO A O 1
ATOM 1080 N N . THR A 1 141 ? -10.878 20.865 8.572 1.00 91.44 141 THR A N 1
ATOM 1081 C CA . THR A 1 141 ? -10.191 21.276 7.338 1.00 91.44 141 THR A CA 1
ATOM 1082 C C . THR A 1 141 ? -8.802 20.648 7.228 1.00 91.44 141 THR A C 1
ATOM 1084 O O . THR A 1 141 ? -8.468 20.063 6.202 1.00 91.44 141 THR A O 1
ATOM 1087 N N . THR A 1 142 ? -8.019 20.681 8.308 1.00 92.62 142 THR A N 1
ATOM 1088 C CA . THR A 1 142 ? -6.696 20.050 8.377 1.00 92.62 142 THR A CA 1
ATOM 1089 C C . THR A 1 142 ? -6.783 18.530 8.238 1.00 92.62 142 THR A C 1
ATOM 1091 O O . THR A 1 142 ? -5.982 17.952 7.512 1.00 92.62 142 THR A O 1
ATOM 1094 N N . LYS A 1 143 ? -7.770 17.870 8.865 1.00 91.50 143 LYS A N 1
ATOM 1095 C CA . LYS A 1 143 ? -7.984 16.418 8.711 1.00 91.50 143 LYS A CA 1
ATOM 1096 C C . LYS A 1 143 ? -8.207 16.040 7.252 1.00 91.50 143 LYS A C 1
ATOM 1098 O O . LYS A 1 143 ? -7.597 15.092 6.766 1.00 91.50 143 LYS A O 1
ATOM 1103 N N . ARG A 1 144 ? -9.066 16.792 6.556 1.00 90.75 144 ARG A N 1
ATOM 1104 C CA . ARG A 1 144 ? -9.363 16.563 5.140 1.00 90.75 144 ARG A CA 1
ATOM 1105 C C . ARG A 1 144 ? -8.122 16.755 4.270 1.00 90.75 144 ARG A C 1
ATOM 1107 O O . ARG A 1 144 ? -7.845 15.890 3.445 1.00 90.75 144 ARG A O 1
ATOM 1114 N N . ALA A 1 145 ? -7.366 17.830 4.492 1.00 91.31 145 ALA A N 1
ATOM 1115 C CA . ALA A 1 145 ? -6.131 18.096 3.756 1.00 91.31 145 ALA A CA 1
ATOM 1116 C C . ALA A 1 145 ? -5.095 16.979 3.969 1.00 91.31 145 ALA A C 1
ATOM 1118 O O . ALA A 1 145 ? -4.619 16.390 3.005 1.00 91.31 145 ALA A O 1
ATOM 1119 N N . VAL A 1 146 ? -4.808 16.614 5.225 1.00 92.50 146 VAL A N 1
ATOM 1120 C CA . VAL A 1 146 ? -3.847 15.545 5.547 1.00 92.50 146 VAL A CA 1
ATOM 1121 C C . VAL A 1 146 ? -4.292 14.204 4.964 1.00 92.50 146 VAL A C 1
ATOM 1123 O O . VAL A 1 146 ? -3.483 13.517 4.350 1.00 92.50 146 VAL A O 1
ATOM 1126 N N . SER A 1 147 ? -5.572 13.844 5.095 1.00 92.62 147 SER A N 1
ATOM 1127 C CA . SER A 1 147 ? -6.105 12.602 4.522 1.00 92.62 147 SER A CA 1
ATOM 1128 C C . SER A 1 147 ? -5.935 12.553 3.001 1.00 92.62 147 SER A C 1
ATOM 1130 O O . SER A 1 147 ? -5.449 11.560 2.463 1.00 92.62 147 SER A O 1
ATOM 1132 N N . SER A 1 148 ? -6.254 13.651 2.314 1.00 91.69 148 SER A N 1
ATOM 1133 C CA . SER A 1 148 ? -6.133 13.749 0.855 1.00 91.69 148 SER A CA 1
ATOM 1134 C C . SER A 1 148 ? -4.673 13.651 0.405 1.00 91.69 148 SER A C 1
ATOM 1136 O O . SER A 1 148 ? -4.377 12.935 -0.546 1.00 91.69 148 SER A O 1
ATOM 1138 N N . ILE A 1 149 ? -3.745 14.286 1.133 1.00 93.69 149 ILE A N 1
ATOM 1139 C CA . ILE A 1 149 ? -2.299 14.191 0.871 1.00 93.69 149 ILE A CA 1
ATOM 1140 C C . ILE A 1 149 ? -1.816 12.745 1.031 1.00 93.69 149 ILE A C 1
ATOM 1142 O O . ILE A 1 149 ? -1.098 12.230 0.177 1.00 93.69 149 ILE A O 1
ATOM 1146 N N . VAL A 1 150 ? -2.221 12.072 2.109 1.00 93.88 150 VAL A N 1
ATOM 1147 C CA . VAL A 1 150 ? -1.833 10.681 2.377 1.00 93.88 150 VAL A CA 1
ATOM 1148 C C . VAL A 1 150 ? -2.340 9.746 1.275 1.00 93.88 150 VAL A C 1
ATOM 1150 O O . VAL A 1 150 ? -1.567 8.936 0.764 1.00 93.88 150 VAL A O 1
ATOM 1153 N N . TRP A 1 151 ? -3.602 9.887 0.857 1.00 92.50 151 TRP A N 1
ATOM 1154 C CA . TRP A 1 151 ? -4.156 9.117 -0.260 1.00 92.50 151 TRP A CA 1
ATOM 1155 C C . TRP A 1 151 ? -3.461 9.424 -1.585 1.00 92.50 151 TRP A C 1
ATOM 1157 O O . TRP A 1 151 ? -3.147 8.496 -2.327 1.00 92.50 151 TRP A O 1
ATOM 1167 N N . TYR A 1 152 ? -3.163 10.695 -1.861 1.00 94.19 152 TYR A N 1
ATOM 1168 C CA . TYR A 1 152 ? -2.429 11.105 -3.054 1.00 94.19 152 TYR A CA 1
ATOM 1169 C C . TYR A 1 152 ? -1.061 10.417 -3.146 1.00 94.19 152 TYR A C 1
ATOM 1171 O O . TYR A 1 152 ? -0.742 9.814 -4.170 1.00 94.19 152 TYR A O 1
ATOM 1179 N N . PHE A 1 153 ? -0.275 10.432 -2.064 1.00 94.62 153 PHE A N 1
ATOM 1180 C CA . PHE A 1 153 ? 1.029 9.762 -2.040 1.00 94.62 153 PHE A CA 1
ATOM 1181 C C . PHE A 1 153 ? 0.916 8.244 -2.155 1.00 94.62 153 PHE A C 1
ATOM 1183 O O . PHE A 1 153 ? 1.709 7.626 -2.862 1.00 94.62 153 PHE A O 1
ATOM 1190 N N . LEU A 1 154 ? -0.073 7.634 -1.500 1.00 94.69 154 LEU A N 1
ATOM 1191 C CA . LEU A 1 154 ? -0.297 6.196 -1.603 1.00 94.69 154 LEU A CA 1
ATOM 1192 C C . LEU A 1 154 ? -0.604 5.788 -3.052 1.00 94.69 154 LEU A C 1
ATOM 1194 O O . LEU A 1 154 ? -0.004 4.851 -3.574 1.00 94.69 154 LEU A O 1
ATOM 1198 N N . VAL A 1 155 ? -1.491 6.526 -3.722 1.00 95.12 155 VAL A N 1
ATOM 1199 C CA . VAL A 1 155 ? -1.837 6.305 -5.132 1.00 95.12 155 VAL A CA 1
ATOM 1200 C C . VAL A 1 155 ? -0.628 6.541 -6.040 1.00 95.12 155 VAL A C 1
ATOM 1202 O O . VAL A 1 155 ? -0.372 5.728 -6.928 1.00 95.12 155 VAL A O 1
ATOM 1205 N N . ALA A 1 156 ? 0.176 7.576 -5.778 1.00 96.00 156 ALA A N 1
ATOM 1206 C CA . ALA A 1 156 ? 1.426 7.811 -6.500 1.0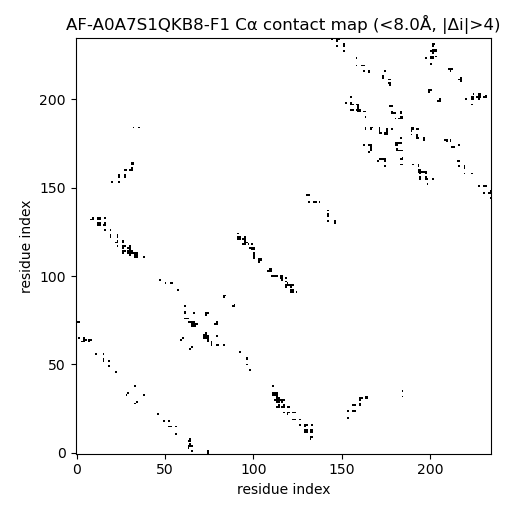0 96.00 156 ALA A CA 1
ATOM 1207 C C . ALA A 1 156 ? 2.394 6.624 -6.384 1.00 96.00 156 ALA A C 1
ATOM 1209 O O . ALA A 1 156 ? 2.974 6.217 -7.387 1.00 96.00 156 ALA A O 1
ATOM 1210 N N . ILE A 1 157 ? 2.517 6.014 -5.200 1.00 95.75 157 ILE A N 1
ATOM 1211 C CA . ILE A 1 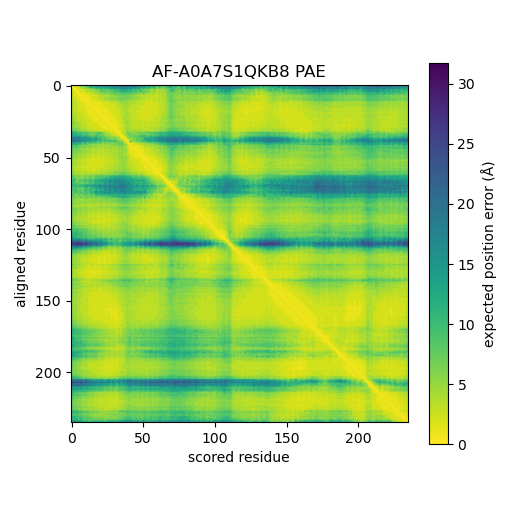157 ? 3.342 4.815 -4.994 1.00 95.75 157 ILE A CA 1
ATOM 1212 C C . ILE A 1 157 ? 2.817 3.630 -5.817 1.00 95.75 157 ILE A C 1
ATOM 1214 O O . ILE A 1 157 ? 3.620 2.927 -6.429 1.00 95.75 157 ILE A O 1
ATOM 1218 N N . PHE A 1 158 ? 1.497 3.413 -5.883 1.00 95.25 158 PHE A N 1
ATOM 1219 C CA . PHE A 1 158 ? 0.920 2.353 -6.724 1.00 95.25 158 PHE A CA 1
ATOM 1220 C C . PHE A 1 158 ? 1.267 2.544 -8.204 1.00 95.25 158 PHE A C 1
ATOM 1222 O O . PHE A 1 158 ? 1.740 1.602 -8.841 1.00 95.25 158 PHE A O 1
ATOM 1229 N N . PHE A 1 159 ? 1.087 3.754 -8.743 1.00 96.31 159 PHE A N 1
ATOM 1230 C CA . PHE A 1 159 ? 1.410 4.050 -10.143 1.00 96.31 159 PHE A CA 1
ATOM 1231 C C . PHE A 1 159 ? 2.913 3.989 -10.429 1.00 96.31 159 PHE A C 1
ATOM 1233 O O . PHE A 1 159 ? 3.314 3.470 -11.469 1.00 96.31 159 PHE A O 1
ATOM 1240 N N . ALA A 1 160 ? 3.752 4.429 -9.491 1.00 95.94 160 ALA A N 1
ATOM 1241 C CA . ALA A 1 160 ? 5.203 4.291 -9.585 1.00 95.94 160 ALA A CA 1
ATOM 1242 C C . ALA A 1 160 ? 5.624 2.814 -9.655 1.00 95.94 160 ALA A C 1
ATOM 1244 O O . ALA A 1 160 ? 6.385 2.413 -10.532 1.00 95.94 160 ALA A O 1
ATOM 1245 N N . CYS A 1 161 ? 5.072 1.970 -8.780 1.00 95.00 161 CYS A N 1
ATOM 1246 C CA . CYS A 1 161 ? 5.352 0.533 -8.788 1.00 95.00 161 CYS A CA 1
ATOM 1247 C C . CYS A 1 161 ? 4.811 -0.149 -10.054 1.00 95.00 161 CYS A C 1
ATOM 1249 O O . CYS A 1 161 ? 5.466 -1.038 -10.594 1.00 95.00 161 CYS A O 1
ATOM 1251 N N . ALA A 1 162 ? 3.659 0.287 -10.571 1.00 94.75 162 ALA A N 1
ATOM 1252 C CA . ALA A 1 162 ? 3.128 -0.186 -11.847 1.00 94.75 162 ALA A CA 1
ATOM 1253 C C . ALA A 1 162 ? 4.040 0.189 -13.028 1.00 94.75 162 ALA A C 1
ATOM 1255 O O . ALA A 1 162 ? 4.297 -0.657 -13.881 1.00 94.75 162 ALA A O 1
ATOM 1256 N N . MET A 1 163 ? 4.597 1.406 -13.048 1.00 94.50 163 MET A N 1
ATOM 1257 C CA . MET A 1 163 ? 5.606 1.816 -14.033 1.00 94.50 163 MET A CA 1
ATOM 1258 C C . MET A 1 163 ? 6.832 0.895 -13.988 1.00 94.50 163 MET A C 1
ATOM 1260 O O . MET A 1 163 ? 7.283 0.415 -15.024 1.00 94.50 163 MET A O 1
ATOM 1264 N N . LEU A 1 164 ? 7.350 0.599 -12.791 1.00 94.19 164 LEU A N 1
ATOM 1265 C CA . LEU A 1 164 ? 8.488 -0.312 -12.618 1.00 94.19 164 LEU A CA 1
ATOM 1266 C C . LEU A 1 164 ? 8.158 -1.744 -13.079 1.00 94.19 164 LEU A C 1
ATOM 1268 O O . LEU A 1 164 ? 8.979 -2.386 -13.732 1.00 94.19 164 LEU A O 1
ATOM 1272 N N . LEU A 1 165 ? 6.944 -2.235 -12.806 1.00 92.50 165 LEU A N 1
ATOM 1273 C CA . LEU A 1 165 ? 6.468 -3.528 -13.314 1.00 92.50 165 LEU A CA 1
ATOM 1274 C C . LEU A 1 165 ? 6.409 -3.562 -14.845 1.00 92.50 165 LEU A C 1
ATOM 1276 O O . LEU A 1 165 ? 6.824 -4.553 -15.448 1.00 92.50 165 LEU A O 1
ATOM 1280 N N . ILE A 1 166 ? 5.921 -2.490 -15.476 1.00 92.75 166 ILE A N 1
ATOM 1281 C CA . ILE A 1 166 ? 5.913 -2.357 -16.937 1.00 92.75 166 ILE A CA 1
ATOM 1282 C C . ILE A 1 166 ? 7.350 -2.356 -17.456 1.00 92.75 166 ILE A C 1
ATOM 1284 O O . ILE A 1 166 ? 7.672 -3.189 -18.298 1.00 92.75 166 ILE A O 1
ATOM 1288 N N . ALA A 1 167 ? 8.231 -1.519 -16.903 1.00 92.75 167 ALA A N 1
ATOM 1289 C CA . ALA A 1 167 ? 9.646 -1.456 -17.275 1.00 92.75 167 ALA A CA 1
ATOM 1290 C C . ALA A 1 167 ? 10.313 -2.838 -17.234 1.00 92.75 167 ALA A C 1
ATOM 1292 O O . ALA A 1 167 ? 11.035 -3.224 -18.147 1.00 92.75 167 ALA A O 1
ATOM 1293 N N . LYS A 1 168 ? 10.010 -3.632 -16.205 1.00 91.00 168 LYS A N 1
ATOM 1294 C CA . LYS A 1 168 ? 10.509 -5.003 -16.071 1.00 91.00 168 LYS A CA 1
ATOM 1295 C C . LYS A 1 168 ? 9.935 -5.954 -17.122 1.00 91.00 168 LYS A C 1
ATOM 1297 O O . LYS A 1 168 ? 10.617 -6.884 -17.543 1.00 91.00 168 LYS A O 1
ATOM 1302 N N . ARG A 1 169 ? 8.681 -5.755 -17.536 1.00 90.56 169 ARG A N 1
ATOM 1303 C CA . ARG A 1 169 ? 7.988 -6.637 -18.483 1.00 90.56 169 ARG A CA 1
ATOM 1304 C C . ARG A 1 169 ? 8.351 -6.365 -19.941 1.00 90.56 169 ARG A C 1
ATOM 1306 O O . ARG A 1 169 ? 8.466 -7.324 -20.699 1.00 90.56 169 ARG A O 1
ATOM 1313 N N . ILE A 1 170 ? 8.479 -5.096 -20.326 1.00 91.31 170 ILE A N 1
ATOM 1314 C CA . ILE A 1 170 ? 8.710 -4.677 -21.721 1.00 91.31 170 ILE A CA 1
ATOM 1315 C C . ILE A 1 170 ? 10.116 -4.104 -21.969 1.00 91.31 170 ILE A C 1
ATOM 1317 O O . ILE A 1 170 ? 10.466 -3.846 -23.116 1.00 91.31 170 ILE A O 1
ATOM 1321 N N . GLY A 1 171 ? 10.933 -3.953 -20.921 1.00 90.56 171 GLY A N 1
ATOM 1322 C CA . GLY A 1 171 ? 12.303 -3.434 -20.973 1.00 90.56 171 GLY A CA 1
ATOM 1323 C C . GLY A 1 171 ? 12.418 -1.957 -20.570 1.00 90.56 171 GLY A C 1
ATOM 1324 O O . GLY A 1 171 ? 11.514 -1.159 -20.815 1.00 90.56 171 GLY A O 1
ATOM 1325 N N . GLU A 1 172 ? 13.559 -1.579 -19.977 1.00 90.62 172 GLU A N 1
ATOM 1326 C CA . GLU A 1 172 ? 13.832 -0.206 -19.508 1.00 90.62 172 GLU A CA 1
ATOM 1327 C C . GLU A 1 172 ? 13.824 0.820 -20.652 1.00 90.62 172 GLU A C 1
ATOM 1329 O O . GLU A 1 172 ? 13.325 1.929 -20.483 1.00 90.62 172 GLU A O 1
ATOM 1334 N N . ALA A 1 173 ? 14.298 0.435 -21.841 1.00 88.56 173 ALA A N 1
ATOM 1335 C CA . ALA A 1 173 ? 14.323 1.315 -23.010 1.00 88.56 173 ALA A CA 1
ATOM 1336 C C . ALA A 1 173 ? 12.923 1.820 -23.400 1.00 88.56 173 ALA A C 1
ATOM 1338 O O . ALA A 1 173 ? 12.775 2.973 -23.786 1.00 88.56 173 ALA A O 1
ATOM 1339 N N . ALA A 1 174 ? 11.885 0.992 -23.236 1.00 86.31 174 ALA A N 1
ATOM 1340 C CA . ALA A 1 174 ? 10.511 1.348 -23.589 1.00 86.31 174 ALA A CA 1
ATOM 1341 C C . ALA A 1 174 ? 9.856 2.341 -22.609 1.00 86.31 174 ALA A C 1
ATOM 1343 O O . ALA A 1 174 ? 8.792 2.883 -22.901 1.00 86.31 174 ALA A O 1
ATOM 1344 N N . VAL A 1 175 ? 10.462 2.564 -21.438 1.00 89.25 175 VAL A N 1
ATOM 1345 C CA . VAL A 1 175 ? 9.990 3.532 -20.431 1.00 89.25 175 VAL A CA 1
ATOM 1346 C C . VAL A 1 175 ? 10.966 4.693 -20.226 1.00 89.25 175 VAL A C 1
ATOM 1348 O O . VAL A 1 175 ? 10.684 5.604 -19.440 1.00 89.25 175 VAL A O 1
ATOM 1351 N N . ALA A 1 176 ? 12.111 4.672 -20.911 1.00 89.19 176 ALA A N 1
ATOM 1352 C CA . ALA A 1 176 ? 13.177 5.648 -20.745 1.00 89.19 176 ALA A CA 1
ATOM 1353 C C . ALA A 1 176 ? 12.715 7.060 -21.117 1.00 89.19 176 ALA A C 1
ATOM 1355 O O . ALA A 1 176 ? 12.997 7.996 -20.375 1.00 89.19 176 ALA A O 1
ATOM 1356 N N . ASP A 1 177 ? 11.933 7.204 -22.187 1.00 85.56 177 ASP A N 1
ATOM 1357 C CA . ASP A 1 177 ? 11.418 8.506 -22.629 1.00 85.56 177 ASP A CA 1
ATOM 1358 C C . ASP A 1 177 ? 10.430 9.110 -21.625 1.00 85.56 177 ASP A C 1
ATOM 1360 O O . ASP A 1 177 ? 10.464 10.308 -21.352 1.00 85.56 177 ASP A O 1
ATOM 1364 N N . ALA A 1 178 ? 9.586 8.273 -21.014 1.00 85.75 178 ALA A N 1
ATOM 1365 C CA . ALA A 1 178 ? 8.620 8.721 -20.013 1.00 85.75 178 ALA A CA 1
ATOM 1366 C C . ALA A 1 178 ? 9.277 9.071 -18.673 1.00 85.75 178 ALA A C 1
ATOM 1368 O O . ALA A 1 178 ? 8.850 9.996 -17.988 1.00 85.75 178 ALA A O 1
ATOM 1369 N N . THR A 1 179 ? 10.307 8.326 -18.271 1.00 86.31 179 THR A N 1
ATOM 1370 C CA . THR A 1 179 ? 10.948 8.498 -16.957 1.00 86.31 179 THR A CA 1
ATOM 1371 C C . THR A 1 179 ? 12.217 9.348 -16.995 1.00 86.31 179 THR A C 1
ATOM 1373 O O . THR A 1 179 ? 12.710 9.752 -15.943 1.00 86.31 179 THR A O 1
ATOM 1376 N N . GLY A 1 180 ? 12.744 9.640 -18.185 1.00 86.56 180 GLY A N 1
ATOM 1377 C CA . GLY A 1 180 ? 14.005 10.350 -18.387 1.00 86.56 180 GLY A CA 1
ATOM 1378 C C . GLY A 1 180 ? 15.247 9.548 -17.983 1.00 86.56 180 GLY A C 1
ATOM 1379 O O . GLY A 1 180 ? 16.313 10.143 -17.829 1.00 86.56 180 GLY A O 1
ATOM 1380 N N . SER A 1 181 ? 15.134 8.229 -17.772 1.00 87.69 181 SER A N 1
ATOM 1381 C CA . SER A 1 181 ? 16.262 7.374 -17.383 1.00 87.69 181 SER A CA 1
ATOM 1382 C C . SER A 1 181 ? 16.281 6.055 -18.159 1.00 87.69 181 SER A C 1
ATOM 1384 O O . SER A 1 181 ? 15.310 5.301 -18.098 1.00 87.69 181 SER A O 1
ATOM 1386 N N . PRO A 1 182 ? 17.398 5.719 -18.833 1.00 88.06 182 PRO A N 1
ATOM 1387 C CA . PRO A 1 182 ? 17.556 4.431 -19.508 1.00 88.06 182 PRO A CA 1
ATOM 1388 C C . PRO A 1 182 ? 17.800 3.262 -18.539 1.00 88.06 182 PRO A C 1
ATOM 1390 O O . PRO A 1 182 ? 17.735 2.116 -18.963 1.00 88.06 182 PRO A O 1
ATOM 1393 N N . ASN A 1 183 ? 18.069 3.543 -17.257 1.00 90.56 183 ASN A N 1
ATOM 1394 C CA . ASN A 1 183 ? 18.520 2.577 -16.247 1.00 90.56 183 ASN A CA 1
ATOM 1395 C C . ASN A 1 183 ? 17.566 2.543 -15.035 1.00 90.56 183 ASN A C 1
ATOM 1397 O O . ASN A 1 183 ? 17.991 2.546 -13.877 1.00 90.56 183 ASN A O 1
ATOM 1401 N N . LEU A 1 184 ? 16.257 2.598 -15.297 1.00 90.75 184 LEU A N 1
ATOM 1402 C CA . LEU A 1 184 ? 15.225 2.793 -14.276 1.00 90.75 184 LEU A CA 1
ATOM 1403 C C . LEU A 1 184 ? 15.198 1.702 -13.187 1.00 90.75 184 LEU A C 1
ATOM 1405 O O . LEU A 1 184 ? 14.944 2.001 -12.023 1.00 90.75 184 LEU A O 1
ATOM 1409 N N . LEU A 1 185 ? 15.422 0.442 -13.552 1.00 89.62 185 LEU A N 1
ATOM 1410 C CA . LEU A 1 185 ? 15.421 -0.725 -12.671 1.00 89.62 185 LEU A CA 1
ATOM 1411 C C . LEU A 1 185 ? 16.794 -0.979 -12.049 1.00 89.62 185 LEU A C 1
ATOM 1413 O O . LEU A 1 185 ? 16.868 -1.365 -10.879 1.00 89.62 185 LEU A O 1
ATOM 1417 N N . SER A 1 186 ? 17.863 -0.789 -12.822 1.00 85.81 186 SER A N 1
ATOM 1418 C CA . SER A 1 186 ? 19.235 -1.094 -12.398 1.00 85.81 186 SER A CA 1
ATOM 1419 C C . SER A 1 186 ? 19.792 -0.092 -11.381 1.00 85.81 186 SER A C 1
ATOM 1421 O O . SER A 1 186 ? 20.538 -0.488 -10.484 1.00 85.81 186 SER A O 1
ATOM 1423 N N . ASP A 1 187 ? 19.379 1.176 -11.441 1.00 86.38 187 ASP A N 1
ATOM 1424 C CA . ASP A 1 187 ? 19.763 2.198 -10.468 1.00 86.38 187 ASP A CA 1
ATOM 1425 C C . ASP A 1 187 ? 18.642 2.478 -9.450 1.00 86.38 187 ASP A C 1
ATOM 1427 O O . ASP A 1 187 ? 17.552 2.947 -9.780 1.00 86.38 187 ASP A O 1
ATOM 1431 N N . ARG A 1 188 ? 18.931 2.237 -8.164 1.00 83.81 188 ARG A N 1
ATOM 1432 C CA . ARG A 1 188 ? 17.988 2.491 -7.061 1.00 83.81 188 ARG A CA 1
ATOM 1433 C C . ARG A 1 188 ? 17.569 3.956 -6.965 1.00 83.81 188 ARG A C 1
ATOM 1435 O O . ARG A 1 188 ? 16.442 4.218 -6.550 1.00 83.81 188 ARG A O 1
ATOM 1442 N N . VAL A 1 189 ? 18.446 4.894 -7.324 1.00 85.00 189 VAL A N 1
ATOM 1443 C CA . VAL A 1 189 ? 18.108 6.324 -7.329 1.00 85.00 189 VAL A CA 1
ATOM 1444 C C . VAL A 1 189 ? 17.148 6.616 -8.478 1.00 85.00 189 VAL A C 1
ATOM 1446 O O . VAL A 1 189 ? 16.110 7.240 -8.259 1.00 85.00 189 VAL A O 1
ATOM 1449 N N . SER A 1 190 ? 17.423 6.079 -9.668 1.00 86.56 190 SER A N 1
ATOM 1450 C CA . SER A 1 190 ? 16.543 6.186 -10.835 1.00 86.56 190 SER A CA 1
ATOM 1451 C C . SER A 1 190 ? 15.140 5.638 -10.581 1.00 86.56 190 SER A C 1
ATOM 1453 O O . SER A 1 190 ? 14.180 6.225 -11.070 1.00 86.56 190 SER A O 1
ATOM 1455 N N . ARG A 1 191 ? 14.958 4.610 -9.738 1.00 90.44 191 ARG A N 1
ATOM 1456 C CA . ARG A 1 191 ? 13.610 4.133 -9.361 1.00 90.44 191 ARG A CA 1
ATOM 1457 C C . ARG A 1 191 ? 12.729 5.238 -8.767 1.00 90.44 191 ARG A C 1
ATOM 1459 O O . ARG A 1 191 ? 11.518 5.208 -8.975 1.00 90.44 191 ARG A O 1
ATOM 1466 N N . MET A 1 192 ? 13.299 6.244 -8.098 1.00 91.31 192 MET A N 1
ATOM 1467 C CA . MET A 1 192 ? 12.540 7.394 -7.577 1.00 91.31 192 MET A CA 1
ATOM 1468 C C . MET A 1 192 ? 11.956 8.279 -8.688 1.00 91.31 192 MET A C 1
ATOM 1470 O O . MET A 1 192 ? 10.959 8.964 -8.461 1.00 91.31 192 MET A O 1
ATOM 1474 N N . LEU A 1 193 ? 12.503 8.226 -9.908 1.00 92.62 193 LEU A N 1
ATOM 1475 C CA . LEU A 1 193 ? 11.943 8.922 -11.069 1.00 92.62 193 LEU A CA 1
ATOM 1476 C C . LEU A 1 193 ? 10.569 8.367 -11.460 1.00 92.62 193 LEU A C 1
ATOM 1478 O O . LEU A 1 193 ? 9.732 9.124 -11.940 1.00 92.62 193 LEU A O 1
ATOM 1482 N N . SER A 1 194 ? 10.284 7.089 -11.181 1.00 94.00 194 SER A N 1
ATOM 1483 C CA . SER A 1 194 ? 8.938 6.526 -11.376 1.00 94.00 194 SER A CA 1
ATOM 1484 C C . SER A 1 194 ? 7.900 7.159 -10.438 1.00 94.00 194 SER A C 1
ATOM 1486 O O . SER A 1 194 ? 6.758 7.384 -10.838 1.00 94.00 194 SER A O 1
ATOM 1488 N N . LEU A 1 195 ? 8.305 7.518 -9.213 1.00 95.06 195 LEU A N 1
ATOM 1489 C CA . LEU A 1 195 ? 7.454 8.232 -8.260 1.00 95.06 195 LEU A CA 1
ATOM 1490 C C . LEU A 1 195 ? 7.245 9.682 -8.684 1.00 95.06 195 LEU A C 1
ATOM 1492 O O . LEU A 1 195 ? 6.114 10.164 -8.665 1.00 95.06 195 LEU A O 1
ATOM 1496 N N . TRP A 1 196 ? 8.313 10.356 -9.112 1.00 93.25 196 TRP A N 1
ATOM 1497 C CA . TRP A 1 196 ? 8.211 11.695 -9.687 1.00 93.25 196 TRP A CA 1
ATOM 1498 C C . TRP A 1 196 ? 7.258 11.721 -10.888 1.00 93.25 196 TRP A C 1
ATOM 1500 O O . TRP A 1 196 ? 6.352 12.554 -10.934 1.00 93.25 196 TRP A O 1
ATOM 1510 N N . TRP A 1 197 ? 7.413 10.769 -11.814 1.00 93.56 197 TRP A N 1
ATOM 1511 C CA . TRP A 1 197 ? 6.526 10.600 -12.961 1.00 93.56 197 TRP A CA 1
ATOM 1512 C C . TRP A 1 197 ? 5.071 10.425 -12.517 1.00 93.56 197 TRP A C 1
ATOM 1514 O O . TRP A 1 197 ? 4.206 11.175 -12.970 1.00 93.56 197 TRP A O 1
ATOM 1524 N N . ALA A 1 198 ? 4.799 9.509 -11.583 1.00 94.88 198 ALA A N 1
ATOM 1525 C CA . ALA A 1 198 ? 3.446 9.260 -11.091 1.00 94.88 198 ALA A CA 1
ATOM 1526 C C . ALA A 1 198 ? 2.828 10.515 -10.457 1.00 94.88 198 ALA A C 1
ATOM 1528 O O . ALA A 1 198 ? 1.701 10.881 -10.780 1.00 94.88 198 ALA A O 1
ATOM 1529 N N . MET A 1 199 ? 3.573 11.221 -9.601 1.00 94.88 199 MET A N 1
ATOM 1530 C CA . MET A 1 199 ? 3.107 12.461 -8.975 1.00 94.88 199 MET A CA 1
ATOM 1531 C C . MET A 1 199 ? 2.799 13.546 -10.013 1.00 94.88 199 MET A C 1
ATOM 1533 O O . MET A 1 199 ? 1.742 14.168 -9.960 1.00 94.88 199 MET A O 1
ATOM 1537 N N . LYS A 1 200 ? 3.690 13.765 -10.984 1.00 92.56 200 LYS A N 1
ATOM 1538 C CA . LYS A 1 200 ? 3.494 14.757 -12.050 1.00 92.56 200 LYS A CA 1
ATOM 1539 C C . LYS A 1 200 ? 2.189 14.504 -12.820 1.00 92.56 200 LYS A C 1
ATOM 1541 O O . LYS A 1 200 ? 1.400 15.426 -13.036 1.00 92.56 200 LYS A O 1
ATOM 1546 N N . HIS A 1 201 ? 1.936 13.247 -13.175 1.00 91.94 201 HIS A N 1
ATOM 1547 C CA . HIS A 1 201 ? 0.764 12.841 -13.949 1.00 91.94 201 HIS A CA 1
ATOM 1548 C C . HIS A 1 201 ? -0.532 12.854 -13.139 1.00 91.94 201 HIS A C 1
ATOM 1550 O O . HIS A 1 201 ? -1.565 13.285 -13.651 1.00 91.94 201 HIS A O 1
ATOM 1556 N N . LEU A 1 202 ? -0.478 12.468 -11.860 1.00 93.75 202 LEU A N 1
ATOM 1557 C CA . LEU A 1 202 ? -1.619 12.594 -10.951 1.00 93.75 202 LEU A CA 1
ATOM 1558 C C . LEU A 1 202 ? -2.026 14.061 -10.749 1.00 93.75 202 LEU A C 1
ATOM 1560 O O . LEU A 1 202 ? -3.214 14.354 -10.647 1.00 93.75 202 LEU A O 1
ATOM 1564 N N . ALA A 1 203 ? -1.059 14.982 -10.746 1.00 92.12 203 ALA A N 1
ATOM 1565 C CA . ALA A 1 203 ? -1.291 16.425 -10.674 1.00 92.12 203 ALA A CA 1
ATOM 1566 C C . ALA A 1 203 ? -1.711 17.065 -12.014 1.00 92.12 203 ALA A C 1
ATOM 1568 O O . ALA A 1 203 ? -1.841 18.287 -12.101 1.00 92.12 203 ALA A O 1
ATOM 1569 N N . GLY A 1 204 ? -1.891 16.277 -13.080 1.00 88.19 204 GLY A N 1
ATOM 1570 C CA . GLY A 1 204 ? -2.308 16.784 -14.388 1.00 88.19 204 GLY A CA 1
ATOM 1571 C C . GLY A 1 204 ? -1.234 17.583 -15.138 1.00 88.19 204 GLY A C 1
ATOM 1572 O O . GLY A 1 204 ? -1.551 18.379 -16.026 1.00 88.19 204 GLY A O 1
ATOM 1573 N N . GLN A 1 205 ? 0.041 17.436 -14.775 1.00 88.56 205 GLN A N 1
ATOM 1574 C CA . GLN A 1 205 ? 1.128 18.203 -15.376 1.00 88.56 205 GLN A CA 1
ATOM 1575 C C . GLN A 1 205 ? 1.720 17.469 -16.589 1.00 88.56 205 GLN A C 1
ATOM 1577 O O . GLN A 1 205 ? 2.717 16.779 -16.462 1.00 88.56 205 GLN A O 1
ATOM 1582 N N . PHE A 1 206 ? 1.171 17.667 -17.789 1.00 80.19 206 PHE A N 1
ATOM 1583 C CA . PHE A 1 206 ? 1.615 16.955 -19.014 1.00 80.19 206 PHE A CA 1
ATOM 1584 C C . PHE A 1 206 ? 2.552 17.760 -19.930 1.00 80.19 206 PHE A C 1
ATOM 1586 O O . PHE A 1 206 ? 2.761 17.412 -21.090 1.00 80.19 206 PHE A O 1
ATOM 1593 N N . ARG A 1 207 ? 3.054 18.915 -19.479 1.00 67.12 207 ARG A N 1
ATOM 1594 C CA . ARG A 1 207 ? 3.699 19.877 -20.388 1.00 67.12 207 ARG A CA 1
ATOM 1595 C C . ARG A 1 207 ? 4.985 19.313 -21.001 1.00 67.12 207 ARG A C 1
ATOM 1597 O O . ARG A 1 207 ? 5.941 19.056 -20.273 1.00 67.12 207 ARG A O 1
ATOM 1604 N N . GLY A 1 208 ? 5.001 19.237 -22.335 1.00 64.06 208 GLY A N 1
ATOM 1605 C CA . GLY A 1 208 ? 6.192 18.967 -23.145 1.00 64.06 208 GLY A CA 1
ATOM 1606 C C . GLY A 1 208 ? 6.605 17.500 -23.242 1.00 64.06 208 GLY A C 1
ATOM 1607 O O . GLY A 1 208 ? 7.703 17.238 -23.719 1.00 64.06 208 GLY A O 1
ATOM 1608 N N . GLU A 1 209 ? 5.768 16.562 -22.793 1.00 74.69 209 GLU A N 1
ATOM 1609 C CA . GLU A 1 209 ? 6.076 15.133 -22.886 1.00 74.69 209 GLU A CA 1
ATOM 1610 C C . GLU A 1 209 ? 5.560 14.527 -24.191 1.00 74.69 209 GLU A C 1
ATOM 1612 O O . GLU A 1 209 ? 4.462 14.846 -24.656 1.00 74.69 209 GLU A O 1
ATOM 1617 N N . ALA A 1 210 ? 6.372 13.649 -24.780 1.00 74.50 210 ALA A N 1
ATOM 1618 C CA . ALA A 1 210 ? 5.939 12.808 -25.882 1.00 74.50 210 ALA A CA 1
ATOM 1619 C C . ALA A 1 210 ? 4.889 11.807 -25.378 1.00 74.50 210 ALA A C 1
ATOM 1621 O O . ALA A 1 210 ? 4.969 11.315 -24.250 1.00 74.50 210 ALA A O 1
ATOM 1622 N N . ILE A 1 211 ? 3.897 11.511 -26.218 1.00 81.81 211 ILE A N 1
ATOM 1623 C CA . ILE A 1 211 ? 2.944 10.439 -25.929 1.00 81.81 211 ILE A CA 1
ATOM 1624 C C . ILE A 1 211 ? 3.732 9.122 -25.907 1.00 81.81 211 ILE A C 1
ATOM 1626 O O . ILE A 1 211 ? 4.521 8.900 -26.822 1.00 81.81 211 ILE A O 1
ATOM 1630 N N . PRO A 1 212 ? 3.534 8.258 -24.898 1.00 85.06 212 PRO A N 1
ATOM 1631 C CA . PRO A 1 212 ? 4.155 6.944 -24.869 1.00 85.06 212 PRO A CA 1
ATOM 1632 C C . PRO A 1 212 ? 3.891 6.123 -26.134 1.00 85.06 212 PRO A C 1
ATOM 1634 O O . PRO A 1 212 ? 2.734 5.913 -26.491 1.00 85.06 212 PRO A O 1
ATOM 1637 N N . ASP A 1 213 ? 4.947 5.573 -26.736 1.00 84.31 213 ASP A N 1
ATOM 1638 C CA . ASP A 1 213 ? 4.825 4.673 -27.895 1.00 84.31 213 ASP A CA 1
ATOM 1639 C C . ASP A 1 213 ? 4.306 3.272 -27.513 1.00 84.31 213 ASP A C 1
ATOM 1641 O O . ASP A 1 213 ? 3.816 2.520 -28.352 1.00 84.31 213 ASP A O 1
ATOM 1645 N N . SER A 1 214 ? 4.416 2.899 -26.235 1.00 89.00 214 SER A N 1
ATOM 1646 C CA . SER A 1 214 ? 3.964 1.606 -25.712 1.00 89.00 214 SER A CA 1
ATOM 1647 C C . SER A 1 214 ? 2.506 1.656 -25.251 1.00 89.00 214 SER A C 1
ATOM 1649 O O . SER A 1 214 ? 2.170 2.428 -24.351 1.00 89.00 214 SER A O 1
ATOM 1651 N N . ASP A 1 215 ? 1.668 0.747 -25.765 1.00 92.44 215 ASP A N 1
ATOM 1652 C CA . ASP A 1 215 ? 0.260 0.592 -25.357 1.00 92.44 215 ASP A CA 1
ATOM 1653 C C . ASP A 1 215 ? 0.095 0.395 -23.840 1.00 92.44 215 ASP A C 1
ATOM 1655 O O . ASP A 1 215 ? -0.837 0.921 -23.228 1.00 92.44 215 ASP A O 1
ATOM 1659 N N . TRP A 1 216 ? 1.021 -0.331 -23.202 1.00 91.44 216 TRP A N 1
ATOM 1660 C CA . TRP A 1 216 ? 1.010 -0.554 -21.751 1.00 91.44 216 TRP A CA 1
ATOM 1661 C C . TRP A 1 216 ? 1.220 0.747 -20.978 1.00 91.44 216 TRP A C 1
ATOM 1663 O O . TRP A 1 216 ? 0.544 1.004 -19.981 1.00 91.44 216 TRP A O 1
ATOM 1673 N N . LEU A 1 217 ? 2.157 1.568 -21.450 1.00 90.75 217 LEU A N 1
ATOM 1674 C CA . LEU A 1 217 ? 2.514 2.836 -20.831 1.00 90.75 217 LEU A CA 1
ATOM 1675 C C . LEU A 1 217 ? 1.428 3.892 -21.082 1.00 90.75 217 LEU A C 1
ATOM 1677 O O . LEU A 1 217 ? 1.077 4.633 -20.167 1.00 90.75 217 LEU A O 1
ATOM 1681 N N . LEU A 1 218 ? 0.835 3.901 -22.280 1.00 92.12 218 LEU A N 1
ATOM 1682 C CA . LEU A 1 218 ? -0.322 4.729 -22.609 1.00 92.12 218 LEU A CA 1
ATOM 1683 C C . LEU A 1 218 ? -1.538 4.358 -21.749 1.00 92.12 218 LEU A C 1
ATOM 1685 O O . LEU A 1 218 ? -2.196 5.238 -21.194 1.00 92.12 218 LEU A O 1
ATOM 1689 N N . GLY A 1 219 ? -1.812 3.063 -21.577 1.00 94.00 219 GLY A N 1
ATOM 1690 C CA . GLY A 1 219 ? -2.860 2.580 -20.680 1.00 94.00 219 GLY A CA 1
ATOM 1691 C C . GLY A 1 219 ? -2.626 3.018 -19.233 1.00 94.00 219 GLY A C 1
ATOM 1692 O O . GLY A 1 219 ? -3.535 3.556 -18.597 1.00 94.00 219 GLY A O 1
ATOM 1693 N N . LEU A 1 220 ? -1.396 2.863 -18.726 1.00 94.56 220 LEU A N 1
ATOM 1694 C CA . LEU A 1 220 ? -1.026 3.327 -17.386 1.00 94.56 220 LEU A CA 1
ATOM 1695 C C . LEU A 1 220 ? -1.219 4.840 -17.244 1.00 94.56 220 LEU A C 1
ATOM 1697 O O . LEU A 1 220 ? -1.791 5.288 -16.250 1.00 94.56 220 LEU A O 1
ATOM 1701 N N . LEU A 1 221 ? -0.788 5.617 -18.240 1.00 92.94 221 LEU A N 1
ATOM 1702 C CA . LEU A 1 221 ? -0.951 7.065 -18.288 1.00 92.94 221 LEU A CA 1
ATOM 1703 C C . LEU A 1 221 ? -2.432 7.449 -18.202 1.00 92.94 221 LEU A C 1
ATOM 1705 O O . LEU A 1 221 ? -2.809 8.196 -17.305 1.00 92.94 221 LEU A O 1
ATOM 1709 N N . ILE A 1 222 ? -3.291 6.886 -19.056 1.00 93.56 222 ILE A N 1
ATOM 1710 C CA . ILE A 1 222 ? -4.736 7.166 -19.055 1.00 93.56 222 ILE A CA 1
ATOM 1711 C C . ILE A 1 222 ? -5.347 6.877 -17.679 1.00 93.56 222 ILE A C 1
ATOM 1713 O O . ILE A 1 222 ? -6.061 7.719 -17.133 1.00 93.56 222 ILE A O 1
ATOM 1717 N N . VAL A 1 223 ? -5.042 5.721 -17.083 1.00 95.38 223 VAL A N 1
ATOM 1718 C CA . VAL A 1 223 ? -5.561 5.361 -15.754 1.00 95.38 223 VAL A CA 1
ATOM 1719 C C . VAL A 1 223 ? -5.023 6.306 -14.676 1.00 95.38 223 VAL A C 1
ATOM 1721 O O . VAL A 1 223 ? -5.788 6.734 -13.812 1.00 95.38 223 VAL A O 1
ATOM 1724 N N . THR A 1 224 ? -3.749 6.701 -14.753 1.00 94.06 224 THR A N 1
ATOM 1725 C CA . THR A 1 224 ? -3.148 7.688 -13.837 1.00 94.06 224 THR A CA 1
ATOM 1726 C C . THR A 1 224 ? -3.894 9.014 -13.895 1.00 94.06 224 THR A C 1
ATOM 1728 O O . THR A 1 224 ? -4.206 9.586 -12.858 1.00 94.06 224 THR A O 1
ATOM 1731 N N . ILE A 1 225 ? -4.249 9.482 -15.090 1.00 91.50 225 ILE A N 1
ATOM 1732 C CA . ILE A 1 225 ? -4.983 10.737 -15.278 1.00 91.50 225 ILE A CA 1
ATOM 1733 C C . ILE A 1 225 ? -6.405 10.629 -14.721 1.00 91.50 225 ILE A C 1
ATOM 1735 O O . ILE A 1 225 ? -6.845 11.504 -13.972 1.00 91.50 225 ILE A O 1
ATOM 1739 N N . LEU A 1 226 ? -7.117 9.549 -15.058 1.00 93.56 226 LEU A N 1
ATOM 1740 C CA . LEU A 1 226 ? -8.499 9.325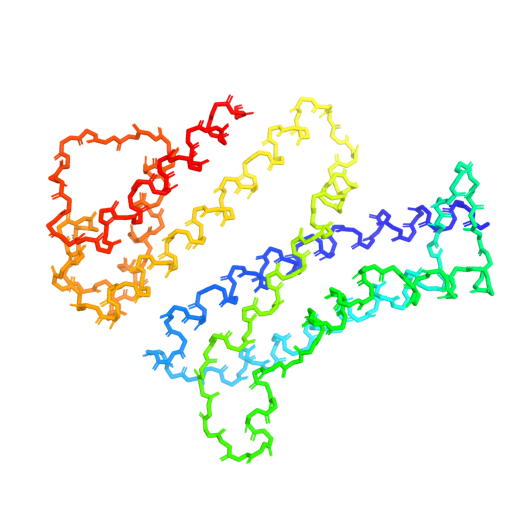 -14.623 1.00 93.56 226 LEU A CA 1
ATOM 1741 C C . LEU A 1 226 ? -8.620 9.219 -13.099 1.00 93.56 226 LEU A C 1
ATOM 1743 O O . LEU A 1 226 ? -9.594 9.705 -12.529 1.00 93.56 226 LEU A O 1
ATOM 1747 N N . VAL A 1 227 ? -7.634 8.605 -12.442 1.00 93.00 227 VAL A N 1
ATOM 1748 C CA . VAL A 1 227 ? -7.585 8.486 -10.978 1.00 93.00 227 VAL A CA 1
ATOM 1749 C C . VAL A 1 227 ? -7.039 9.762 -10.329 1.00 93.00 227 VAL A C 1
ATOM 1751 O O . VAL A 1 227 ? -7.525 10.178 -9.279 1.00 93.00 227 VAL A O 1
ATOM 1754 N N . GLY A 1 228 ? -6.047 10.402 -10.947 1.00 88.94 228 GLY A N 1
ATOM 1755 C CA . GLY A 1 228 ? -5.342 11.559 -10.403 1.00 88.94 228 GLY A CA 1
ATOM 1756 C C . GLY A 1 228 ? -6.160 12.836 -10.382 1.00 88.94 228 GLY A C 1
ATOM 1757 O O . GLY A 1 228 ? -6.198 13.502 -9.352 1.00 88.94 228 GLY A O 1
ATOM 1758 N N . LEU A 1 229 ? -6.870 13.152 -11.470 1.00 87.06 229 LEU A N 1
ATOM 1759 C CA . LEU A 1 229 ? -7.638 14.397 -11.571 1.00 87.06 229 LEU A CA 1
ATOM 1760 C C . LEU A 1 229 ? -8.679 14.557 -10.444 1.00 87.06 229 LEU A C 1
ATOM 1762 O O . LEU A 1 229 ? -8.701 15.624 -9.827 1.00 87.06 229 LEU A O 1
ATOM 1766 N N . PRO A 1 230 ? -9.500 13.540 -10.099 1.00 88.88 230 PRO A N 1
ATOM 1767 C CA . PRO A 1 230 ? -10.420 13.639 -8.966 1.00 88.88 230 PRO A CA 1
ATOM 1768 C C . PRO A 1 230 ? -9.718 13.806 -7.616 1.00 88.88 230 PRO A C 1
ATOM 1770 O O . PRO A 1 230 ? -10.192 14.566 -6.775 1.00 88.88 230 PRO A O 1
ATOM 1773 N N . ILE A 1 231 ? -8.595 13.111 -7.397 1.00 86.06 231 ILE A N 1
ATOM 1774 C CA . ILE A 1 231 ? -7.836 13.193 -6.140 1.00 86.06 231 ILE A CA 1
ATOM 1775 C C . ILE A 1 231 ? -7.200 14.576 -6.002 1.00 86.06 231 ILE A C 1
ATOM 1777 O O . ILE A 1 231 ? -7.277 15.185 -4.938 1.00 86.06 231 ILE A O 1
ATOM 1781 N N . PHE A 1 232 ? -6.612 15.092 -7.081 1.00 83.88 232 PHE A N 1
ATOM 1782 C CA . PHE A 1 232 ? -5.988 16.407 -7.099 1.00 83.88 232 PHE A CA 1
ATOM 1783 C C . PHE A 1 232 ? -7.013 17.535 -6.954 1.00 83.88 232 PHE A C 1
ATOM 1785 O O . PHE A 1 232 ? -6.752 18.502 -6.254 1.00 83.88 232 PHE A O 1
ATOM 1792 N N . ALA A 1 233 ? -8.208 17.393 -7.535 1.00 85.25 233 ALA A N 1
ATOM 1793 C CA . ALA A 1 233 ? -9.309 18.335 -7.325 1.00 85.25 233 ALA A CA 1
ATOM 1794 C C . ALA A 1 233 ? -9.891 18.295 -5.897 1.00 85.25 233 ALA A C 1
ATOM 1796 O O . ALA A 1 233 ? -10.591 19.223 -5.492 1.00 85.25 233 ALA A O 1
ATOM 1797 N N . ALA A 1 234 ? -9.654 17.213 -5.147 1.00 80.50 234 ALA A N 1
ATOM 1798 C CA . ALA A 1 234 ? -10.106 17.065 -3.766 1.00 80.50 234 ALA A CA 1
ATOM 1799 C C . ALA A 1 234 ? -9.123 17.633 -2.721 1.00 80.50 234 ALA A C 1
ATOM 1801 O O . ALA A 1 234 ? -9.535 17.786 -1.562 1.00 80.50 234 ALA A O 1
ATOM 1802 N N . LEU A 1 235 ? -7.873 17.912 -3.126 1.00 77.88 235 LEU A N 1
ATOM 1803 C CA . LEU A 1 235 ? -6.818 18.571 -2.341 1.00 77.88 235 LEU A CA 1
ATOM 1804 C C . LEU A 1 235 ? -7.065 20.081 -2.223 1.00 77.88 235 LEU A C 1
ATOM 1806 O O . LEU A 1 235 ? -6.894 20.587 -1.089 1.00 77.88 235 LEU A O 1
#

Solvent-accessible surface area (backbone atoms only — not comparable to full-atom values): 12642 Å² total; per-residue (Å²): 108,70,70,56,22,52,51,54,46,60,64,45,23,44,54,51,35,53,49,44,55,55,49,32,55,48,18,44,44,26,41,37,47,33,74,78,46,81,80,56,63,68,56,56,52,50,53,55,62,53,50,52,53,63,52,50,50,56,52,37,56,45,68,55,43,67,44,77,55,96,91,40,76,44,78,49,47,84,65,45,40,67,52,45,75,71,37,72,62,46,57,46,51,54,55,31,65,53,62,52,49,53,51,40,51,76,70,71,38,86,58,55,54,26,55,44,38,45,43,40,50,49,49,56,78,52,35,66,61,26,43,54,55,50,40,56,90,51,56,72,70,56,38,52,44,53,52,42,51,53,51,51,52,54,52,21,49,53,49,14,24,49,49,44,37,45,26,71,73,73,35,36,71,75,39,13,82,80,49,75,37,70,48,34,81,84,33,76,71,46,43,52,35,34,37,52,45,27,44,38,38,24,67,68,59,67,84,92,65,79,80,62,90,41,69,69,56,40,51,50,49,53,51,38,39,68,57,16,49,62,54,52,74,68,91

Sequence (235 aa):
AAQFGAAVETLYAPLLTLYTLVTVATACYLAAVGDLDPPVQGLVIALFALDVIPLSWVLLKVTALPREHNGHVLFTRAEVLPRYLRSPEVVVDILALLPLDVIPVVLGDPATHGWYRFNKALLLFYFGEKLAVSLGPLRPTTKRAVSSIVWYFLVAIFFACAMLLIAKRIGEAAVADATGSPNLLSDRVSRMLSLWWAMKHLAGQFRGEAIPDSDWLLGLLIVTILVGLPIFAAL

Mean predicted aligned error: 6.03 Å

Nearest PDB structures (foldseek):
  7rhl-assembly1_C  TM=8.219E-01  e=1.337E-07  Homo sapiens
  8ev8-assembly1_C  TM=8.157E-01  e=1.993E-07  Homo sapiens
  7rhh-assembly1_D  TM=7.824E-01  e=7.221E-07  Homo sapiens
  8bx7-assembly1_C  TM=7.918E-01  e=9.424E-07  Bos taurus
  7t4x-assembly1_B  TM=7.985E-01  e=8.723E-05  Arabidopsis thaliana

pLDDT: mean 86.36, std 8.33, range [52.56, 96.31]

Secondary structure (DSSP, 8-state):
-HHHHHHHHHHHHHHHHHHHHHHHHHHHHHHHHTTTS---HHHHHHHHHHTHHHHHHHHHHHHT--EEETTEEE--HHHHHHHHTTSHHHHHHHHHH--TTHHHHHTT-----GGGGGGGGGGHHHHHHHHHHHTTTS-HHHHHHHHHHHHHHHHHHHHHHHHHHHHHHH-THHHHHHHT-TTTTT-TTTHHHHHHHHHHHHTT--TTPPPPSSHHHHHHHHHHHHHHHHHHHH-

Foldseek 3Di:
DAVQQLVVLLVLLVVLLVLLLVLQLVLLQLQLQLVVDDNPVVVLVVNLVSLVSLVVVVVCQLQPHWDDDPNDTDGDSVVRVVVCVVDCVVVLSVQLSDSQVVVCVVVVNPPSNSNSSNSVNSSVVCNLVSLLSNCVVPDPVVSQVVSLVSVLLSQLSNLLSLLSNVCVVVHLCLCCQQLVHSCCNVDPVSSVSSSVSLSCLLLVNPPPGDQRPDPSVNVSSVVSNVNSVVSNVSD